Protein AF-A0A1A9LH87-F1 (afdb_monomer)

Structure (mmCIF, N/CA/C/O backbone):
data_AF-A0A1A9LH87-F1
#
_entry.id   AF-A0A1A9LH87-F1
#
loop_
_atom_site.group_PDB
_atom_site.id
_atom_site.type_symbol
_atom_site.label_atom_id
_atom_site.label_alt_id
_atom_site.label_comp_id
_atom_site.label_asym_id
_atom_site.label_entity_id
_atom_site.label_seq_id
_atom_site.pdbx_PDB_ins_code
_atom_site.Cartn_x
_atom_site.Cartn_y
_atom_site.Cartn_z
_atom_site.occupancy
_atom_site.B_iso_or_equiv
_atom_site.auth_seq_id
_atom_site.auth_comp_id
_atom_site.auth_asym_id
_atom_site.auth_atom_id
_atom_site.pdbx_PDB_model_num
ATOM 1 N N . MET A 1 1 ? 9.051 16.904 -18.188 1.00 38.88 1 MET A N 1
ATOM 2 C CA . MET A 1 1 ? 9.065 15.481 -18.585 1.00 38.88 1 MET A CA 1
ATOM 3 C C . MET A 1 1 ? 9.468 14.697 -17.354 1.00 38.88 1 MET A C 1
ATOM 5 O O . MET A 1 1 ? 10.480 15.052 -16.764 1.00 38.88 1 MET A O 1
ATOM 9 N N . ALA A 1 2 ? 8.649 13.747 -16.904 1.00 45.62 2 ALA A N 1
ATOM 10 C CA . ALA A 1 2 ? 9.027 12.874 -15.797 1.00 45.62 2 ALA A CA 1
ATOM 11 C C . ALA A 1 2 ? 10.111 11.912 -16.303 1.00 45.62 2 ALA A C 1
ATOM 13 O O . ALA A 1 2 ? 9.917 11.248 -17.319 1.00 45.62 2 ALA A O 1
ATOM 14 N N . SER A 1 3 ? 11.275 11.899 -15.660 1.00 56.41 3 SER A N 1
ATOM 15 C CA . SER A 1 3 ? 12.323 10.927 -15.961 1.00 56.41 3 SER A CA 1
ATOM 16 C C . SER A 1 3 ? 11.906 9.565 -15.411 1.00 56.41 3 SER A C 1
ATOM 18 O O . SER A 1 3 ? 11.589 9.445 -14.228 1.00 56.41 3 SER A O 1
ATOM 20 N N . SER A 1 4 ? 11.890 8.550 -16.274 1.00 66.12 4 SER A N 1
ATOM 21 C CA . SER A 1 4 ? 11.756 7.159 -15.849 1.00 66.12 4 SER A CA 1
ATOM 22 C C . SER A 1 4 ? 13.037 6.714 -15.128 1.00 66.12 4 SER A C 1
ATOM 24 O O . SER A 1 4 ? 14.132 7.105 -15.521 1.00 66.12 4 SER A O 1
ATOM 26 N N . ALA A 1 5 ? 12.888 5.890 -14.096 1.00 70.94 5 ALA A N 1
ATOM 27 C CA . ALA A 1 5 ? 13.943 5.182 -13.379 1.00 70.94 5 ALA A CA 1
ATOM 28 C C . ALA A 1 5 ? 14.458 3.997 -14.215 1.00 70.94 5 ALA A C 1
ATOM 30 O O . ALA A 1 5 ? 15.574 3.532 -14.030 1.00 70.94 5 ALA A O 1
ATOM 31 N N . PHE A 1 6 ? 13.667 3.543 -15.196 1.00 66.50 6 PHE A N 1
ATOM 32 C CA . PHE A 1 6 ? 14.054 2.510 -16.156 1.00 66.50 6 PHE A CA 1
ATOM 33 C C . PHE A 1 6 ? 14.367 3.104 -17.508 1.00 66.50 6 PHE A C 1
ATOM 35 O O . PHE A 1 6 ? 13.726 4.061 -17.940 1.00 66.50 6 PHE A O 1
ATOM 42 N N . SER A 1 7 ? 15.273 2.436 -18.214 1.00 66.38 7 SER A N 1
ATOM 43 C CA . SER A 1 7 ? 15.448 2.555 -19.655 1.00 66.38 7 SER A CA 1
ATOM 44 C C . SER A 1 7 ? 15.385 1.145 -20.253 1.00 66.38 7 SER A C 1
ATOM 46 O O . SER A 1 7 ? 16.391 0.433 -20.217 1.00 66.38 7 SER A O 1
ATOM 48 N N . PRO A 1 8 ? 14.208 0.677 -20.721 1.00 65.12 8 PRO A N 1
ATOM 49 C CA . PRO A 1 8 ? 14.077 -0.637 -21.315 1.00 65.12 8 PRO A CA 1
ATOM 50 C C . PRO A 1 8 ? 15.000 -0.731 -22.522 1.00 65.12 8 PRO A C 1
ATOM 52 O O . PRO A 1 8 ? 14.996 0.131 -23.403 1.00 65.12 8 PRO A O 1
ATOM 55 N N . GLN A 1 9 ? 15.794 -1.793 -22.551 1.00 61.12 9 GLN A N 1
ATOM 56 C CA . GLN A 1 9 ? 16.653 -2.098 -23.678 1.00 61.12 9 GLN A CA 1
ATOM 57 C C . GLN A 1 9 ? 16.028 -3.240 -24.463 1.00 61.12 9 GLN A C 1
ATOM 59 O O . GLN A 1 9 ? 15.786 -4.319 -23.926 1.00 61.12 9 GLN A O 1
ATOM 64 N N . PHE A 1 10 ? 15.771 -3.005 -25.744 1.00 65.19 10 PHE A N 1
ATOM 65 C CA . PHE A 1 10 ? 15.409 -4.082 -26.653 1.00 65.19 10 PHE A CA 1
ATOM 66 C C . PHE A 1 10 ? 16.668 -4.808 -27.110 1.00 65.19 10 PHE A C 1
ATOM 68 O O . PHE A 1 10 ? 17.729 -4.197 -27.286 1.00 65.19 10 PHE A O 1
ATOM 75 N N . LYS A 1 11 ? 16.537 -6.116 -27.337 1.00 66.06 11 LYS A N 1
ATOM 76 C CA . LYS A 1 11 ? 17.565 -6.888 -28.026 1.00 66.06 11 LYS A CA 1
ATOM 77 C C . LYS A 1 11 ? 17.776 -6.241 -29.396 1.00 66.06 11 LYS A C 1
ATOM 79 O O . LYS A 1 11 ? 16.845 -6.168 -30.186 1.00 66.06 11 LYS A O 1
ATOM 84 N N . LYS A 1 12 ? 18.975 -5.714 -29.643 1.00 63.84 12 LYS A N 1
ATOM 85 C CA . LYS A 1 12 ? 19.310 -5.104 -30.931 1.00 63.84 12 LYS A CA 1
ATOM 86 C C . LYS A 1 12 ? 19.441 -6.223 -31.961 1.00 63.84 12 LYS A C 1
ATOM 88 O O . LYS A 1 12 ? 20.407 -6.979 -31.903 1.00 63.84 12 LYS A O 1
ATOM 93 N N . GLU A 1 13 ? 18.483 -6.345 -32.870 1.00 64.88 13 GLU A N 1
ATOM 94 C CA . GLU A 1 13 ? 18.693 -7.109 -34.099 1.00 64.88 13 GLU A CA 1
ATOM 95 C C . GLU A 1 13 ? 19.623 -6.314 -35.028 1.00 64.88 13 GLU A C 1
ATOM 97 O O . GLU A 1 13 ? 19.573 -5.078 -35.065 1.00 64.88 13 GLU A O 1
ATOM 102 N N . GLU A 1 14 ? 20.510 -7.006 -35.750 1.00 52.50 14 GLU A N 1
ATOM 103 C CA . GLU A 1 14 ? 21.366 -6.379 -36.759 1.00 52.50 14 GLU A CA 1
ATOM 104 C C . GLU A 1 14 ? 20.457 -5.695 -37.795 1.00 52.50 14 GLU A C 1
ATOM 106 O O . GLU A 1 14 ? 19.787 -6.368 -38.574 1.00 52.50 14 GLU A O 1
ATOM 111 N N . ASN A 1 15 ? 20.429 -4.355 -37.783 1.00 62.34 15 ASN A N 1
ATOM 112 C CA . ASN A 1 15 ? 19.650 -3.439 -38.640 1.00 62.34 15 ASN A CA 1
ATOM 113 C C . ASN A 1 15 ? 18.314 -2.886 -38.102 1.00 62.34 15 ASN A C 1
ATOM 115 O O . ASN A 1 15 ? 17.637 -2.160 -38.837 1.00 62.34 15 ASN A O 1
ATOM 119 N N . GLU A 1 16 ? 17.936 -3.108 -36.839 1.00 66.31 16 GLU A N 1
ATOM 120 C CA . GLU A 1 16 ? 16.731 -2.457 -36.301 1.00 66.31 16 GLU A CA 1
ATOM 121 C C . GLU A 1 16 ? 16.970 -0.991 -35.891 1.00 66.31 16 GLU A C 1
ATOM 123 O O . GLU A 1 16 ? 17.904 -0.654 -35.158 1.00 66.31 16 GLU A O 1
ATOM 128 N N . LYS A 1 17 ? 16.092 -0.085 -36.347 1.00 65.38 17 LYS A N 1
ATOM 129 C CA . LYS A 1 17 ? 16.100 1.319 -35.908 1.00 65.38 17 LYS A CA 1
ATOM 130 C C . LYS A 1 17 ? 15.753 1.393 -34.422 1.00 65.38 17 LYS A C 1
ATOM 132 O O . LYS A 1 17 ? 14.795 0.768 -33.976 1.00 65.38 17 LYS A O 1
ATOM 137 N N . SER A 1 18 ? 16.484 2.233 -33.686 1.00 64.38 18 SER A N 1
ATOM 138 C CA . SER A 1 18 ? 16.169 2.567 -32.293 1.00 64.38 18 SER A CA 1
ATOM 139 C C . SER A 1 18 ? 14.700 2.986 -32.167 1.00 64.38 18 SER A C 1
ATOM 141 O O . SER A 1 18 ? 14.284 3.995 -32.745 1.00 64.38 18 SER A O 1
ATOM 143 N N . ARG A 1 19 ? 13.907 2.197 -31.436 1.00 67.88 19 ARG A N 1
ATOM 144 C CA . ARG A 1 19 ? 12.516 2.526 -31.116 1.00 67.88 19 ARG A CA 1
ATOM 145 C C . ARG A 1 19 ? 12.504 3.379 -29.853 1.00 67.88 19 ARG A C 1
ATOM 147 O O . ARG A 1 19 ? 12.981 2.946 -28.806 1.00 67.88 19 ARG A O 1
ATOM 154 N N . LYS A 1 20 ? 11.953 4.591 -29.941 1.00 68.19 20 LYS A N 1
ATOM 155 C CA . LYS A 1 20 ? 11.707 5.420 -28.758 1.00 68.19 20 LYS A CA 1
ATOM 156 C C . LYS A 1 20 ? 10.517 4.833 -28.003 1.00 68.19 20 LYS A C 1
ATOM 158 O O . LYS A 1 20 ? 9.435 4.714 -28.569 1.00 68.19 20 LYS A O 1
ATOM 163 N N . ILE A 1 21 ? 10.731 4.472 -26.746 1.00 68.69 21 ILE A N 1
ATOM 164 C CA . ILE A 1 21 ? 9.665 4.002 -25.863 1.00 68.69 21 ILE A CA 1
ATOM 165 C C . ILE A 1 21 ? 8.968 5.218 -25.275 1.00 68.69 21 ILE A C 1
ATOM 167 O O . ILE A 1 21 ? 9.626 6.140 -24.785 1.00 68.69 21 ILE A O 1
ATOM 171 N N . ASP A 1 22 ? 7.641 5.209 -25.323 1.00 74.50 22 ASP A N 1
ATOM 172 C CA . ASP A 1 22 ? 6.849 6.099 -24.493 1.00 74.50 22 ASP A CA 1
ATOM 173 C C . ASP A 1 22 ? 6.664 5.453 -23.118 1.00 74.50 22 ASP A C 1
ATOM 175 O O . ASP A 1 22 ? 5.875 4.526 -22.934 1.00 74.50 22 ASP A O 1
ATOM 179 N N . PHE A 1 23 ? 7.451 5.924 -22.158 1.00 68.50 23 PHE A N 1
ATOM 180 C CA . PHE A 1 23 ? 7.429 5.435 -20.785 1.00 68.50 23 PHE A CA 1
ATOM 181 C C . PHE A 1 23 ? 6.085 5.674 -20.095 1.00 68.50 23 PHE A C 1
ATOM 183 O O . PHE A 1 23 ? 5.766 4.970 -19.141 1.00 68.50 23 PHE A O 1
ATOM 190 N N . GLU A 1 24 ? 5.284 6.633 -20.571 1.00 68.69 24 GLU A N 1
ATOM 191 C CA . GLU A 1 24 ? 3.968 6.913 -19.995 1.00 68.69 24 GLU A CA 1
ATOM 192 C C . GLU A 1 24 ? 2.948 5.807 -20.294 1.00 68.69 24 GLU A C 1
ATOM 194 O O . GLU A 1 24 ? 1.976 5.672 -19.544 1.00 68.69 24 GLU A O 1
ATOM 199 N N . LEU A 1 25 ? 3.196 5.005 -21.339 1.00 78.31 25 LEU A N 1
ATOM 200 C CA . LEU A 1 25 ? 2.363 3.871 -21.752 1.00 78.31 25 LEU A CA 1
ATOM 201 C C . LEU A 1 25 ? 2.740 2.550 -21.066 1.00 78.31 25 LEU A C 1
ATOM 203 O O . LEU A 1 25 ? 2.037 1.555 -21.237 1.00 78.31 25 LEU A O 1
ATOM 207 N N . ILE A 1 26 ? 3.837 2.508 -20.305 1.00 79.81 26 ILE A N 1
ATOM 208 C CA . ILE A 1 26 ? 4.207 1.315 -19.539 1.00 79.81 26 ILE A CA 1
ATOM 209 C C . ILE A 1 26 ? 3.270 1.208 -18.332 1.00 79.81 26 ILE A C 1
ATOM 211 O O . ILE A 1 26 ? 3.350 2.013 -17.406 1.00 79.81 26 ILE A O 1
ATOM 215 N N . ASP A 1 27 ? 2.400 0.197 -18.339 1.00 84.81 27 ASP A N 1
ATOM 216 C CA . ASP A 1 27 ? 1.479 -0.087 -17.229 1.00 84.81 27 ASP A CA 1
ATOM 217 C C . ASP A 1 27 ? 2.226 -0.586 -15.980 1.00 84.81 27 ASP A C 1
ATOM 219 O O . ASP A 1 27 ? 2.093 -0.046 -14.879 1.00 84.81 27 ASP A O 1
ATOM 223 N N . LYS A 1 28 ? 3.073 -1.604 -16.160 1.00 88.69 28 LYS A N 1
ATOM 224 C CA . LYS A 1 28 ? 3.906 -2.170 -15.100 1.00 88.69 28 LYS A CA 1
ATOM 225 C C . LYS A 1 28 ? 5.185 -2.791 -15.637 1.00 88.69 28 LYS A C 1
ATOM 227 O O . LYS A 1 28 ? 5.257 -3.219 -16.786 1.00 88.69 28 LYS A O 1
ATOM 232 N N . ILE A 1 29 ? 6.175 -2.878 -14.763 1.00 85.94 29 ILE A N 1
ATOM 233 C CA . ILE A 1 29 ? 7.427 -3.598 -14.959 1.00 85.94 29 ILE A CA 1
ATOM 234 C C . ILE A 1 29 ? 7.394 -4.789 -14.005 1.00 85.94 29 ILE A C 1
ATOM 236 O O . ILE A 1 29 ? 7.162 -4.619 -12.809 1.00 85.94 29 ILE A O 1
ATOM 240 N N . VAL A 1 30 ? 7.591 -5.991 -14.542 1.00 85.62 30 VAL A N 1
ATOM 241 C CA . VAL A 1 30 ? 7.594 -7.234 -13.765 1.00 85.62 30 VAL A CA 1
ATOM 242 C C . VAL A 1 30 ? 8.995 -7.829 -13.803 1.00 85.62 30 VAL A C 1
ATOM 244 O O . VAL A 1 30 ? 9.531 -8.058 -14.887 1.00 85.62 30 VAL A O 1
ATOM 247 N N . SER A 1 31 ? 9.591 -8.074 -12.637 1.00 79.56 31 SER A N 1
ATOM 248 C CA . SER A 1 31 ? 10.854 -8.815 -12.521 1.00 79.56 31 SER A CA 1
ATOM 249 C C . SER A 1 31 ? 10.594 -10.227 -12.011 1.00 79.56 31 SER A C 1
ATOM 251 O O . SER A 1 31 ? 9.737 -10.397 -11.147 1.00 79.56 31 SER A O 1
ATOM 253 N N . ASN A 1 32 ? 11.364 -11.210 -12.488 1.00 73.56 32 ASN A N 1
ATOM 254 C CA . ASN A 1 32 ? 11.212 -12.635 -12.155 1.00 73.56 32 ASN A CA 1
ATOM 255 C C . ASN A 1 32 ? 9.763 -13.146 -12.330 1.00 73.56 32 ASN A C 1
ATOM 257 O O . ASN A 1 32 ? 9.190 -13.689 -11.380 1.00 73.56 32 ASN A O 1
ATOM 261 N N . PRO A 1 33 ? 9.148 -12.937 -13.510 1.00 79.69 33 PRO A N 1
ATOM 262 C CA . PRO A 1 33 ? 7.757 -13.314 -13.741 1.00 79.69 33 PRO A CA 1
ATOM 263 C C . PRO A 1 33 ? 7.542 -14.812 -13.511 1.00 79.69 33 PRO A C 1
ATOM 265 O O . PRO A 1 33 ? 8.435 -15.613 -13.790 1.00 79.69 33 PRO A O 1
ATOM 268 N N . GLU A 1 34 ? 6.355 -15.174 -13.017 1.00 77.88 34 GLU A N 1
ATOM 269 C CA . GLU A 1 34 ? 5.937 -16.569 -12.781 1.00 77.88 34 GLU A CA 1
ATOM 270 C C . GLU A 1 34 ? 6.765 -17.311 -11.715 1.00 77.88 34 GLU A C 1
ATOM 272 O O . GLU A 1 34 ? 6.694 -18.535 -11.588 1.00 77.88 34 GLU A O 1
ATOM 277 N N . THR A 1 35 ? 7.528 -16.576 -10.902 1.00 71.50 35 THR A N 1
ATOM 278 C CA . THR A 1 35 ? 8.280 -17.130 -9.771 1.00 71.50 35 THR A CA 1
ATOM 279 C C . THR A 1 35 ? 7.689 -16.684 -8.436 1.00 71.50 35 THR A C 1
ATOM 281 O O . THR A 1 35 ? 6.923 -15.723 -8.345 1.00 71.50 35 THR A O 1
ATOM 284 N N . GLU A 1 36 ? 8.089 -17.343 -7.347 1.00 62.16 36 GLU A N 1
ATOM 285 C CA . GLU A 1 36 ? 7.765 -16.886 -5.988 1.00 62.16 36 GLU A CA 1
ATOM 286 C C . GLU A 1 36 ? 8.295 -15.471 -5.673 1.00 62.16 36 GLU A C 1
ATOM 288 O O . GLU A 1 36 ? 7.746 -14.792 -4.793 1.00 62.16 36 GLU A O 1
ATOM 293 N N . ASN A 1 37 ? 9.280 -15.025 -6.463 1.00 61.81 37 ASN A N 1
ATOM 294 C CA . ASN A 1 37 ? 10.026 -13.774 -6.347 1.00 61.81 37 ASN A CA 1
ATOM 295 C C . ASN A 1 37 ? 9.616 -12.739 -7.396 1.00 61.81 37 ASN A C 1
ATOM 297 O O . ASN A 1 37 ? 10.372 -11.807 -7.684 1.00 61.81 37 ASN A O 1
ATOM 301 N N . GLU A 1 38 ? 8.430 -12.911 -7.980 1.00 74.56 38 GLU A N 1
ATOM 302 C CA . GLU A 1 38 ? 7.832 -11.917 -8.856 1.00 74.56 38 GLU A CA 1
ATOM 303 C C . GLU A 1 38 ? 7.663 -10.586 -8.110 1.00 74.56 38 GLU A C 1
ATOM 305 O O . GLU A 1 38 ? 7.058 -10.532 -7.033 1.00 74.56 38 GLU A O 1
ATOM 310 N N . ARG A 1 39 ? 8.187 -9.504 -8.695 1.00 78.44 39 ARG A N 1
ATOM 311 C CA . ARG A 1 39 ? 8.012 -8.134 -8.190 1.00 78.44 39 ARG A CA 1
ATOM 312 C C . ARG A 1 39 ? 7.350 -7.289 -9.257 1.00 78.44 39 ARG A C 1
ATOM 314 O O . ARG A 1 39 ? 7.657 -7.421 -10.443 1.00 78.44 39 ARG A O 1
ATOM 321 N N . ILE A 1 40 ? 6.447 -6.419 -8.822 1.00 85.69 40 ILE A N 1
ATOM 322 C CA . ILE A 1 40 ? 5.653 -5.568 -9.702 1.00 85.69 40 ILE A CA 1
ATOM 323 C C . ILE A 1 40 ? 5.947 -4.114 -9.365 1.00 85.69 40 ILE A C 1
ATOM 325 O O . ILE A 1 40 ? 5.771 -3.667 -8.235 1.00 85.69 40 ILE A O 1
ATOM 329 N N . PHE A 1 41 ? 6.344 -3.374 -10.386 1.00 86.69 41 PHE A N 1
ATOM 330 C CA . PHE A 1 41 ? 6.758 -1.987 -10.303 1.00 86.69 41 PHE A CA 1
ATOM 331 C C . PHE A 1 41 ? 5.930 -1.127 -11.246 1.00 86.69 41 PHE A C 1
ATOM 333 O O . PHE A 1 41 ? 5.659 -1.534 -12.377 1.00 86.69 41 PHE A O 1
ATOM 340 N N . GLN A 1 42 ? 5.516 0.058 -10.806 1.00 88.00 42 GLN A N 1
ATOM 341 C CA . GLN A 1 42 ? 4.573 0.890 -11.557 1.00 88.00 42 GLN A CA 1
ATOM 342 C C . GLN A 1 42 ? 4.837 2.383 -11.369 1.00 88.00 42 GLN A C 1
ATOM 344 O O . GLN A 1 42 ? 5.343 2.826 -10.338 1.00 88.00 42 GLN A O 1
ATOM 349 N N . TYR A 1 43 ? 4.423 3.169 -12.364 1.00 88.44 43 TYR A N 1
ATOM 350 C CA . TYR A 1 43 ? 4.266 4.615 -12.242 1.00 88.44 43 TYR A CA 1
ATOM 351 C C . TYR 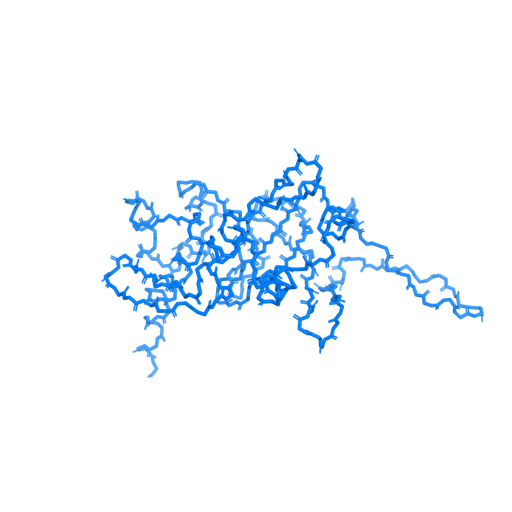A 1 43 ? 2.805 4.948 -11.963 1.00 88.44 43 TYR A C 1
ATOM 353 O O . TYR A 1 43 ? 1.966 4.867 -12.860 1.00 88.44 43 TYR A O 1
ATOM 361 N N . LEU A 1 44 ? 2.499 5.371 -10.739 1.00 90.25 44 LEU A N 1
ATOM 362 C CA . LEU A 1 44 ? 1.127 5.653 -10.312 1.00 90.25 44 LEU A CA 1
ATOM 363 C C . LEU A 1 44 ? 0.950 7.111 -9.888 1.00 90.25 44 LEU A C 1
ATOM 365 O O . LEU A 1 44 ? 1.884 7.757 -9.412 1.00 90.25 44 LEU A O 1
ATOM 369 N N . ASN A 1 45 ? -0.260 7.646 -10.066 1.00 90.25 45 ASN A N 1
ATOM 370 C CA . ASN A 1 45 ? -0.557 9.031 -9.709 1.00 90.25 45 ASN A CA 1
ATOM 371 C C . ASN A 1 45 ? -0.566 9.191 -8.189 1.00 90.25 45 ASN A C 1
ATOM 373 O O . ASN A 1 45 ? -1.283 8.485 -7.487 1.00 90.25 45 ASN A O 1
ATOM 377 N N . HIS A 1 46 ? 0.186 10.155 -7.676 1.00 88.56 46 HIS A N 1
ATOM 378 C CA . HIS A 1 46 ? 0.134 10.514 -6.265 1.00 88.56 46 HIS A CA 1
ATOM 379 C C . HIS A 1 46 ? -1.021 11.495 -6.019 1.00 88.56 46 HIS A C 1
ATOM 381 O O . HIS A 1 46 ? -1.174 12.463 -6.759 1.00 88.56 46 HIS A O 1
ATOM 387 N N . ASN A 1 47 ? -1.798 11.317 -4.951 1.00 83.94 47 ASN A N 1
ATOM 388 C CA . ASN A 1 47 ? -2.966 12.161 -4.655 1.00 83.94 47 ASN A CA 1
ATOM 389 C C . ASN A 1 47 ? -2.663 13.679 -4.577 1.00 83.94 47 ASN A C 1
ATOM 391 O O . ASN A 1 47 ? -3.503 14.497 -4.941 1.00 83.94 47 ASN A O 1
ATOM 395 N N . HIS A 1 48 ? -1.470 14.060 -4.113 1.00 78.88 48 HIS A N 1
ATOM 396 C CA . HIS A 1 48 ? -1.032 15.462 -4.004 1.00 78.88 48 HIS A CA 1
ATOM 397 C C . HIS A 1 48 ? -0.059 15.943 -5.080 1.00 78.88 48 HIS A C 1
ATOM 399 O O . HIS A 1 48 ? 0.214 17.142 -5.137 1.00 78.88 48 HIS A O 1
ATOM 405 N N . ASN A 1 49 ? 0.518 15.047 -5.882 1.00 76.56 49 ASN A N 1
ATOM 406 C CA . ASN A 1 49 ? 1.531 15.440 -6.856 1.00 76.56 49 ASN A CA 1
ATOM 407 C C . ASN A 1 49 ? 0.938 15.343 -8.259 1.00 76.56 49 ASN A C 1
ATOM 409 O O . ASN A 1 49 ? 0.258 14.379 -8.586 1.00 76.56 49 ASN A O 1
ATOM 413 N N . LYS A 1 50 ? 1.229 16.332 -9.107 1.00 79.06 50 LYS A N 1
ATOM 414 C CA . LYS A 1 50 ? 0.854 16.286 -10.527 1.00 79.06 50 LYS A CA 1
ATOM 415 C C . LYS A 1 50 ? 1.631 15.213 -11.292 1.00 79.06 50 LYS A C 1
ATOM 417 O O . LYS A 1 50 ? 1.244 14.855 -12.397 1.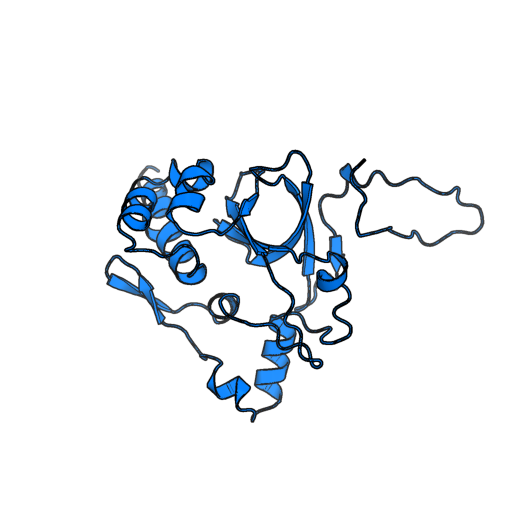00 79.06 50 LYS A O 1
ATOM 422 N N . PHE A 1 51 ? 2.736 14.740 -10.722 1.00 81.12 51 PHE A N 1
ATOM 423 C CA . PHE A 1 51 ? 3.585 13.722 -11.318 1.00 81.12 51 PHE A CA 1
ATOM 424 C C . PHE A 1 51 ? 3.263 12.334 -10.769 1.00 81.12 51 PHE A C 1
ATOM 426 O O . PHE A 1 51 ? 2.997 12.165 -9.574 1.00 81.12 51 PHE A O 1
ATOM 433 N N . LYS A 1 52 ? 3.345 11.339 -11.657 1.00 86.25 52 LYS A N 1
ATOM 434 C CA . LYS A 1 52 ? 3.393 9.935 -11.264 1.00 86.25 52 LYS A CA 1
ATOM 435 C C . LYS A 1 52 ? 4.639 9.690 -10.415 1.00 86.25 52 LYS A C 1
ATOM 437 O O . LYS A 1 52 ? 5.697 10.263 -10.681 1.00 86.25 52 LYS A O 1
ATOM 442 N N . ILE A 1 53 ? 4.507 8.833 -9.415 1.00 87.00 53 ILE A N 1
ATOM 443 C CA . ILE A 1 53 ? 5.623 8.349 -8.608 1.00 87.00 53 ILE A CA 1
ATOM 444 C C . ILE A 1 53 ? 5.919 6.903 -8.965 1.00 87.00 53 ILE A C 1
ATOM 446 O O . ILE A 1 53 ? 5.019 6.138 -9.308 1.00 87.00 53 ILE A O 1
ATOM 450 N N . PHE A 1 54 ? 7.196 6.560 -8.890 1.00 86.56 54 PHE A N 1
ATOM 451 C CA . PHE A 1 54 ? 7.670 5.215 -9.129 1.00 86.56 54 PHE A CA 1
ATOM 452 C C . PHE A 1 54 ? 7.554 4.383 -7.841 1.00 86.56 54 PHE A C 1
ATOM 454 O O . PHE A 1 54 ? 8.082 4.796 -6.808 1.00 86.56 54 PHE A O 1
ATOM 461 N N . VAL A 1 55 ? 6.849 3.254 -7.883 1.00 87.12 55 VAL A N 1
ATOM 462 C CA . VAL A 1 55 ? 6.519 2.437 -6.704 1.00 87.12 55 VAL A CA 1
ATOM 463 C C . VAL A 1 55 ? 6.649 0.941 -6.975 1.00 87.12 55 VAL A C 1
ATOM 465 O O . VAL A 1 55 ? 6.498 0.490 -8.109 1.00 87.12 55 VAL A O 1
ATOM 468 N N . GLU A 1 56 ? 6.845 0.170 -5.909 1.00 86.38 56 GLU A N 1
ATOM 469 C CA . GLU A 1 56 ? 6.721 -1.289 -5.895 1.00 86.38 56 GLU A CA 1
ATOM 470 C C . GLU A 1 56 ? 5.420 -1.707 -5.202 1.00 86.38 56 GLU A C 1
ATOM 472 O O . GLU A 1 56 ? 5.093 -1.197 -4.128 1.00 86.38 56 GLU A O 1
ATOM 477 N N . LEU A 1 57 ? 4.692 -2.645 -5.805 1.00 87.38 57 LEU A N 1
ATOM 478 C CA . LEU A 1 57 ? 3.541 -3.311 -5.203 1.00 87.38 57 LEU A CA 1
ATOM 479 C C . LEU A 1 57 ? 4.031 -4.431 -4.283 1.00 87.38 57 LEU A C 1
ATOM 481 O O . LEU A 1 57 ? 4.577 -5.429 -4.750 1.00 87.38 57 LEU A O 1
ATOM 485 N N .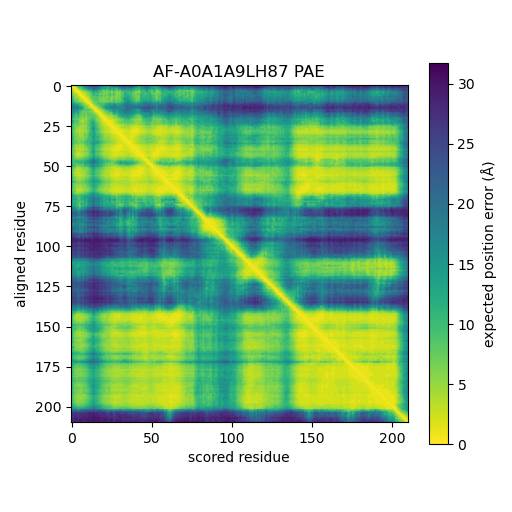 ILE A 1 58 ? 3.786 -4.288 -2.983 1.00 80.31 58 ILE A N 1
ATOM 486 C CA . ILE A 1 58 ? 4.195 -5.285 -1.983 1.00 80.31 58 ILE A CA 1
ATOM 487 C C . ILE A 1 58 ? 3.029 -6.135 -1.482 1.00 80.31 58 ILE A C 1
ATOM 489 O O . ILE A 1 58 ? 3.229 -7.257 -1.016 1.00 80.31 58 ILE A O 1
ATOM 493 N N . TYR A 1 59 ? 1.801 -5.632 -1.606 1.00 80.62 59 TYR A N 1
ATOM 494 C CA . TYR A 1 59 ? 0.606 -6.342 -1.180 1.00 80.62 59 TYR A CA 1
ATOM 495 C C . TYR A 1 59 ? -0.599 -5.930 -2.030 1.00 80.62 59 TYR A C 1
ATOM 497 O O . TYR A 1 59 ? -0.807 -4.738 -2.235 1.00 80.62 59 TYR A O 1
ATOM 505 N N . 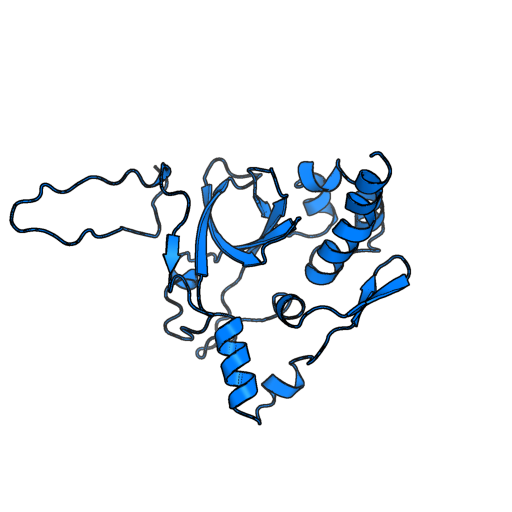ASN A 1 60 ? -1.386 -6.894 -2.517 1.00 85.62 60 ASN A N 1
ATOM 506 C CA . ASN A 1 60 ? -2.500 -6.639 -3.434 1.00 85.62 60 ASN A CA 1
ATOM 507 C C . ASN A 1 60 ? -3.818 -7.196 -2.897 1.00 85.62 60 ASN A C 1
ATOM 509 O O . ASN A 1 60 ? -3.918 -8.402 -2.674 1.00 85.62 60 ASN A O 1
ATOM 513 N N . ASP A 1 61 ? -4.803 -6.317 -2.719 1.00 86.56 61 ASP A N 1
ATOM 514 C CA . ASP A 1 61 ? -6.135 -6.619 -2.184 1.00 86.56 61 ASP A CA 1
ATOM 515 C C . ASP A 1 61 ? -7.044 -5.397 -2.411 1.00 86.56 61 ASP A C 1
ATOM 517 O O . ASP A 1 61 ? -6.744 -4.534 -3.231 1.00 86.56 61 ASP A O 1
ATOM 521 N N . VAL A 1 62 ? -8.118 -5.264 -1.639 1.00 89.06 62 VAL A N 1
ATOM 522 C CA . VAL A 1 62 ? -9.075 -4.148 -1.712 1.00 89.06 62 VAL A CA 1
ATOM 523 C C . VAL A 1 62 ? -8.434 -2.790 -1.402 1.00 89.06 62 VAL A C 1
ATOM 525 O O . VAL A 1 62 ? -8.878 -1.741 -1.877 1.00 89.06 62 VAL A O 1
ATOM 528 N N . LEU A 1 63 ? -7.365 -2.827 -0.605 1.00 91.25 63 LEU A N 1
ATOM 529 C CA . LEU A 1 63 ? -6.428 -1.742 -0.361 1.00 91.25 63 LEU A CA 1
ATOM 530 C C . LEU A 1 63 ? -5.014 -2.286 -0.584 1.00 91.25 63 LEU A C 1
ATOM 532 O O . LEU A 1 63 ? -4.419 -2.893 0.311 1.00 91.25 63 LEU A O 1
ATOM 536 N N . SER A 1 64 ? -4.481 -2.074 -1.781 1.00 90.94 64 SER A N 1
ATOM 537 C CA . SER A 1 64 ? -3.134 -2.510 -2.142 1.00 90.94 64 SER A CA 1
ATOM 538 C C . SER A 1 64 ? -2.083 -1.606 -1.506 1.00 90.94 64 SER A C 1
ATOM 540 O O . SER A 1 64 ? -2.242 -0.383 -1.461 1.00 90.94 64 SER A O 1
ATOM 542 N N . ILE A 1 65 ? -0.996 -2.208 -1.022 1.00 87.75 65 ILE A N 1
ATOM 543 C CA . ILE A 1 65 ? 0.122 -1.500 -0.400 1.00 87.75 65 ILE A CA 1
ATOM 544 C C . ILE A 1 65 ? 1.247 -1.360 -1.417 1.00 87.75 65 ILE A C 1
ATOM 546 O O . ILE A 1 65 ? 1.745 -2.344 -1.972 1.00 87.75 65 ILE A O 1
ATOM 550 N N . TYR A 1 66 ? 1.680 -0.119 -1.584 1.00 88.94 66 TYR A N 1
ATOM 551 C CA . TYR A 1 66 ? 2.821 0.252 -2.398 1.00 88.94 66 TYR A CA 1
ATOM 552 C C . TYR A 1 66 ? 3.906 0.888 -1.536 1.00 88.94 66 TYR A C 1
ATOM 554 O O . TYR A 1 66 ? 3.610 1.585 -0.561 1.00 88.94 66 TYR A O 1
ATOM 562 N N . ILE A 1 67 ? 5.162 0.697 -1.927 1.00 84.19 67 ILE A N 1
ATOM 563 C CA . ILE A 1 67 ? 6.308 1.383 -1.326 1.00 84.19 67 ILE A CA 1
ATOM 564 C C . ILE A 1 67 ? 7.055 2.207 -2.364 1.00 84.19 67 ILE A C 1
ATOM 566 O O . ILE A 1 67 ? 7.106 1.870 -3.546 1.00 84.19 67 ILE A O 1
ATOM 570 N N . ASN A 1 68 ? 7.649 3.298 -1.901 1.00 83.62 68 ASN A N 1
ATOM 571 C CA . ASN A 1 68 ? 8.623 4.072 -2.654 1.00 83.62 68 ASN A CA 1
ATOM 572 C C . ASN A 1 68 ? 9.776 4.489 -1.728 1.00 83.62 68 ASN A C 1
ATOM 574 O O . ASN A 1 68 ? 9.552 4.776 -0.550 1.00 83.62 68 ASN A O 1
ATOM 578 N N . SER A 1 69 ? 10.996 4.530 -2.263 1.00 74.12 69 SER A N 1
ATOM 579 C CA . SER A 1 69 ? 12.168 5.107 -1.601 1.00 74.12 69 SER A CA 1
ATOM 580 C C . SER A 1 69 ? 12.447 6.510 -2.146 1.00 74.12 69 SER A C 1
ATOM 582 O O . SER A 1 69 ? 12.081 6.848 -3.274 1.00 74.12 69 SER A O 1
ATOM 584 N N . THR A 1 70 ? 13.090 7.343 -1.325 1.00 66.88 70 THR A N 1
ATOM 585 C CA . THR A 1 70 ? 13.568 8.670 -1.738 1.00 66.88 70 THR A CA 1
ATOM 586 C C . THR A 1 70 ? 14.593 8.606 -2.862 1.00 66.88 70 THR A C 1
ATOM 588 O O . THR A 1 70 ? 14.676 9.558 -3.634 1.00 66.88 70 THR A O 1
ATOM 591 N N . ASP A 1 71 ? 15.327 7.500 -2.958 1.00 66.00 71 ASP A N 1
ATOM 592 C CA . ASP A 1 71 ? 16.117 7.151 -4.130 1.00 66.00 71 ASP A CA 1
ATOM 593 C C . ASP A 1 71 ? 15.403 6.008 -4.862 1.00 66.00 71 ASP A C 1
ATOM 595 O O . ASP A 1 71 ? 15.164 4.945 -4.290 1.00 66.00 71 ASP A O 1
ATOM 599 N N . SER A 1 72 ? 14.982 6.233 -6.107 1.00 63.12 72 SER A N 1
ATOM 600 C CA . SER A 1 72 ? 14.285 5.199 -6.880 1.00 63.12 72 SER A CA 1
ATOM 601 C C . SER A 1 72 ? 15.177 4.001 -7.174 1.00 63.12 72 SER A C 1
ATOM 603 O O . SER A 1 72 ? 14.654 2.897 -7.334 1.00 63.12 72 SER A O 1
ATOM 605 N N . ASP A 1 73 ? 16.492 4.214 -7.220 1.00 59.31 73 ASP A N 1
ATOM 606 C CA . ASP A 1 73 ? 17.452 3.152 -7.474 1.00 59.31 73 ASP A CA 1
ATOM 607 C C . ASP A 1 73 ? 17.535 2.211 -6.269 1.00 59.31 73 ASP A C 1
ATOM 609 O O . ASP A 1 73 ? 17.657 1.010 -6.477 1.00 59.31 73 ASP A O 1
ATOM 613 N N . ASP A 1 74 ? 17.295 2.680 -5.038 1.00 60.78 74 ASP A N 1
ATOM 614 C CA . ASP A 1 74 ? 17.223 1.816 -3.844 1.00 60.78 74 ASP A CA 1
ATOM 615 C C . ASP A 1 74 ? 16.108 0.760 -3.926 1.00 60.78 74 ASP A C 1
ATOM 617 O O . ASP A 1 74 ? 16.196 -0.283 -3.279 1.00 60.78 74 ASP A O 1
ATOM 621 N N . LEU A 1 75 ? 15.040 1.007 -4.698 1.00 60.03 75 LEU A N 1
ATOM 622 C CA . LEU A 1 75 ? 13.965 0.019 -4.876 1.00 60.03 75 LEU A CA 1
ATOM 623 C C . LEU A 1 75 ? 14.410 -1.169 -5.747 1.00 60.03 75 LEU A C 1
ATOM 625 O O . LEU A 1 75 ? 13.832 -2.254 -5.640 1.00 60.03 75 LEU A O 1
ATOM 629 N N . PHE A 1 76 ? 15.428 -0.986 -6.597 1.00 56.09 76 PHE A N 1
ATOM 630 C CA . PHE A 1 76 ? 15.902 -1.995 -7.557 1.00 56.09 76 PHE A CA 1
ATOM 631 C C . PHE A 1 76 ? 17.310 -2.500 -7.296 1.00 56.09 76 PHE A C 1
ATOM 633 O O . PHE A 1 76 ? 17.550 -3.702 -7.367 1.00 56.09 76 PHE A O 1
ATOM 640 N N . TYR A 1 77 ? 18.225 -1.575 -7.037 1.00 49.59 77 TYR A N 1
ATOM 641 C CA . TYR A 1 77 ? 19.645 -1.772 -6.794 1.00 49.59 77 TYR A CA 1
ATOM 642 C C . TYR A 1 77 ? 19.940 -1.733 -5.297 1.00 49.59 77 TYR A C 1
ATOM 644 O O . TYR A 1 77 ? 20.936 -1.160 -4.855 1.00 49.59 77 TYR A O 1
ATOM 652 N N . SER A 1 78 ? 19.122 -2.422 -4.500 1.00 46.19 78 SER A N 1
ATOM 653 C CA . SER A 1 78 ? 19.597 -2.941 -3.224 1.00 46.19 78 SER A CA 1
ATOM 654 C C . SER A 1 78 ? 20.636 -4.035 -3.508 1.00 46.19 78 SER A C 1
ATOM 656 O O . SER A 1 78 ? 20.427 -5.216 -3.246 1.00 46.19 78 SER A O 1
ATOM 658 N N . ASP A 1 79 ? 21.817 -3.651 -4.000 1.00 38.16 79 ASP A N 1
ATOM 659 C CA . ASP A 1 79 ? 22.998 -4.521 -4.117 1.00 38.16 79 ASP A CA 1
ATOM 660 C C . ASP A 1 79 ? 23.472 -5.069 -2.749 1.00 38.16 79 ASP A C 1
ATOM 662 O O . ASP A 1 79 ? 24.479 -5.765 -2.653 1.00 38.16 79 ASP A O 1
ATOM 666 N N . PHE A 1 80 ? 22.714 -4.808 -1.686 1.00 42.31 80 PHE A N 1
ATOM 667 C CA . PHE A 1 80 ? 22.928 -5.273 -0.326 1.00 42.31 80 PHE A CA 1
ATOM 668 C C . PHE A 1 80 ? 21.824 -6.185 0.224 1.00 42.31 80 PHE A C 1
ATOM 670 O O . PHE A 1 80 ? 22.003 -6.724 1.310 1.00 42.31 80 PHE A O 1
ATOM 677 N N . ASP A 1 81 ? 20.736 -6.398 -0.515 1.00 44.12 81 ASP A N 1
ATOM 678 C CA . ASP A 1 81 ? 19.903 -7.592 -0.381 1.00 44.12 81 ASP A CA 1
ATOM 679 C C . ASP A 1 81 ? 19.034 -7.681 -1.639 1.00 44.12 81 ASP A C 1
ATOM 681 O O . ASP A 1 81 ? 18.073 -6.931 -1.812 1.00 44.12 81 ASP A O 1
ATOM 685 N N . ARG A 1 82 ? 19.391 -8.580 -2.564 1.00 48.25 82 ARG A N 1
ATOM 686 C CA . ARG A 1 82 ? 18.567 -8.886 -3.755 1.00 48.25 82 ARG A CA 1
ATOM 687 C C . ARG A 1 82 ? 17.271 -9.604 -3.389 1.00 48.25 82 ARG A C 1
ATOM 689 O O . ARG A 1 82 ? 16.499 -9.959 -4.271 1.00 48.25 82 ARG A O 1
ATOM 696 N N . GLN A 1 83 ? 17.087 -9.838 -2.098 1.00 49.97 83 GLN A N 1
ATOM 697 C CA . GLN A 1 83 ? 15.984 -10.553 -1.532 1.00 49.97 83 GLN A CA 1
ATOM 698 C C . GLN A 1 83 ? 14.803 -9.618 -1.359 1.00 49.97 83 GLN A C 1
ATOM 700 O O . GLN A 1 83 ? 14.810 -8.694 -0.548 1.00 49.97 83 GLN A O 1
ATOM 705 N N . ASN A 1 84 ? 13.745 -9.892 -2.105 1.00 50.59 84 ASN A N 1
ATOM 706 C CA . ASN A 1 84 ? 12.437 -9.387 -1.753 1.00 50.59 84 ASN A CA 1
ATOM 707 C C . ASN A 1 84 ? 12.053 -9.901 -0.347 1.00 50.59 84 ASN A C 1
ATOM 709 O O . ASN A 1 84 ? 12.597 -10.885 0.155 1.00 50.59 84 ASN A O 1
ATOM 713 N N . ILE A 1 85 ? 11.071 -9.267 0.296 1.00 49.84 85 ILE A N 1
ATOM 714 C CA . ILE A 1 85 ? 10.645 -9.647 1.656 1.00 49.84 85 ILE A CA 1
ATOM 715 C C . ILE A 1 85 ? 10.290 -11.143 1.760 1.00 49.84 85 ILE A C 1
ATOM 717 O O . ILE A 1 85 ? 10.516 -11.755 2.801 1.00 49.84 85 ILE A O 1
ATOM 721 N N . ARG A 1 86 ? 9.800 -11.778 0.687 1.00 50.12 86 ARG A N 1
ATOM 722 C CA . ARG A 1 86 ? 9.550 -13.230 0.650 1.00 50.12 86 ARG A CA 1
ATOM 723 C C . ARG A 1 86 ? 10.838 -14.055 0.583 1.00 50.12 86 ARG A C 1
ATOM 725 O O . ARG A 1 86 ? 10.881 -15.096 1.229 1.00 50.12 86 ARG A O 1
ATOM 732 N N . GLU A 1 87 ? 11.870 -13.607 -0.130 1.00 52.53 87 GLU A N 1
ATOM 733 C CA . GLU A 1 87 ? 13.200 -14.244 -0.162 1.00 52.53 87 GLU A CA 1
ATOM 734 C C . GLU A 1 87 ? 13.878 -14.161 1.205 1.00 52.53 87 GLU A C 1
ATOM 736 O O . GLU A 1 87 ? 14.307 -15.192 1.721 1.00 52.53 87 GLU A O 1
ATOM 741 N N . MET A 1 88 ? 13.829 -12.995 1.860 1.00 53.62 88 MET A N 1
ATOM 742 C CA . MET A 1 88 ? 14.309 -12.842 3.241 1.00 53.62 88 MET A CA 1
ATOM 743 C C . MET A 1 88 ? 13.571 -13.792 4.195 1.00 53.62 88 MET A C 1
ATOM 745 O O . MET A 1 88 ? 14.162 -14.370 5.106 1.00 53.62 88 MET A O 1
ATOM 749 N N . MET A 1 89 ? 12.267 -14.008 3.982 1.00 48.19 89 MET A N 1
ATOM 750 C CA . MET A 1 89 ? 11.470 -14.958 4.766 1.00 48.19 89 MET A CA 1
ATOM 751 C C . MET A 1 89 ? 11.806 -16.421 4.465 1.00 48.19 89 MET A C 1
ATOM 753 O O . MET A 1 89 ? 11.807 -17.245 5.384 1.00 48.19 89 MET A O 1
ATOM 757 N N . ALA A 1 90 ? 12.041 -16.769 3.200 1.00 51.81 90 ALA A N 1
ATOM 758 C CA . ALA A 1 90 ? 12.456 -18.108 2.805 1.00 51.81 90 ALA A CA 1
ATOM 759 C C . ALA A 1 90 ? 13.831 -18.424 3.401 1.00 51.81 90 ALA A C 1
ATOM 761 O O . ALA A 1 90 ? 13.991 -19.460 4.046 1.00 51.81 90 ALA A O 1
ATOM 762 N N . GLN A 1 91 ? 14.775 -17.486 3.299 1.00 51.00 91 GLN A N 1
ATOM 763 C CA . GLN A 1 91 ? 16.104 -17.610 3.879 1.00 51.00 91 GLN A CA 1
ATOM 764 C C . GLN A 1 91 ? 16.046 -17.692 5.408 1.00 51.00 91 GLN A C 1
ATOM 766 O O . GLN A 1 91 ? 16.588 -18.634 5.975 1.00 51.00 91 GLN A O 1
ATOM 771 N N . ALA A 1 92 ? 15.312 -16.811 6.095 1.00 49.78 92 ALA A N 1
ATOM 772 C CA . ALA A 1 92 ? 15.190 -16.864 7.556 1.00 49.78 92 ALA A CA 1
ATOM 773 C C . ALA A 1 92 ? 14.554 -18.176 8.062 1.00 49.78 92 ALA A C 1
ATOM 775 O O . ALA A 1 92 ? 14.919 -18.671 9.130 1.00 49.78 92 ALA A O 1
ATOM 776 N N . LYS A 1 93 ? 13.622 -18.771 7.301 1.00 47.53 93 LYS A N 1
ATOM 777 C CA . LYS A 1 93 ? 13.067 -20.105 7.598 1.00 47.53 93 LYS A CA 1
ATOM 778 C C . LYS A 1 93 ? 14.077 -21.229 7.361 1.00 47.53 93 LYS A C 1
ATOM 780 O O . LYS A 1 93 ? 14.079 -22.190 8.128 1.00 47.53 93 LYS A O 1
ATOM 785 N N . PHE A 1 94 ? 14.909 -21.114 6.327 1.00 47.78 94 PHE A N 1
ATOM 786 C CA . PHE A 1 94 ? 15.949 -22.091 5.990 1.00 47.78 94 PHE A CA 1
ATOM 787 C C . PHE A 1 94 ? 17.163 -22.026 6.929 1.00 47.78 94 PHE A C 1
ATOM 789 O O 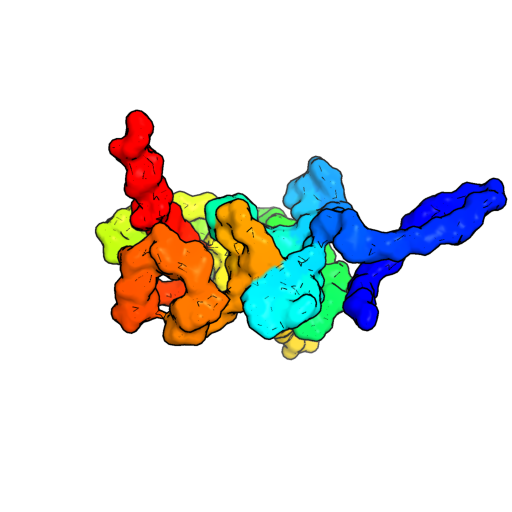. PHE A 1 94 ? 17.730 -23.063 7.264 1.00 47.78 94 PHE A O 1
ATOM 796 N N . GLU A 1 95 ? 17.547 -20.835 7.390 1.00 47.44 95 GLU A N 1
ATOM 797 C CA . GLU A 1 95 ? 18.765 -20.614 8.182 1.00 47.44 95 GLU A CA 1
ATOM 798 C C . GLU A 1 95 ? 18.630 -20.983 9.662 1.00 47.44 95 GLU A C 1
ATOM 800 O O . GLU A 1 95 ? 19.627 -21.033 10.378 1.00 47.44 95 GLU A O 1
ATOM 805 N N . GLY A 1 96 ? 17.422 -21.295 10.138 1.00 49.69 96 GLY A N 1
ATOM 806 C CA . GLY A 1 96 ? 17.193 -22.115 11.330 1.00 49.69 96 GLY A CA 1
ATOM 807 C C . GLY A 1 96 ? 17.795 -21.662 12.671 1.00 49.69 96 GLY A C 1
ATOM 808 O O . GLY A 1 96 ? 17.658 -22.422 13.626 1.00 49.69 96 GLY A O 1
ATOM 809 N N . ARG A 1 97 ? 18.450 -20.494 12.787 1.00 49.47 97 ARG A N 1
ATOM 810 C CA . ARG A 1 97 ? 18.988 -19.881 14.025 1.00 49.47 97 ARG A CA 1
ATOM 811 C C . ARG A 1 97 ? 19.596 -18.499 13.727 1.00 49.47 97 ARG A C 1
ATOM 813 O O . ARG A 1 97 ? 20.788 -18.372 13.476 1.00 49.47 97 ARG A O 1
ATOM 820 N N . SER A 1 98 ? 18.811 -17.438 13.862 1.00 46.91 98 SER A N 1
ATOM 821 C CA . SER A 1 98 ? 19.351 -16.091 14.108 1.00 46.91 98 SER A CA 1
ATOM 822 C C . SER A 1 98 ? 18.383 -15.317 15.003 1.00 46.91 98 SER A C 1
ATOM 824 O O . SER A 1 98 ? 17.182 -15.588 14.990 1.00 46.91 98 SER A O 1
ATOM 826 N N . ASP A 1 99 ? 18.853 -14.356 15.803 1.00 47.03 99 ASP A N 1
ATOM 827 C CA . ASP A 1 99 ? 17.965 -13.532 16.649 1.00 47.03 99 ASP A CA 1
ATOM 828 C C . ASP A 1 99 ? 16.906 -12.750 15.836 1.00 47.03 99 ASP A C 1
ATOM 830 O O . ASP A 1 99 ? 15.909 -12.289 16.394 1.00 47.03 99 ASP A O 1
ATOM 834 N N . PHE A 1 100 ? 17.059 -12.690 14.508 1.00 43.44 100 PHE A N 1
ATOM 835 C CA . PHE A 1 100 ? 16.051 -12.241 13.548 1.00 43.44 100 PHE A CA 1
ATOM 836 C C . PHE A 1 100 ? 14.802 -13.146 13.540 1.00 43.44 100 PHE A C 1
ATOM 838 O O . PHE A 1 100 ? 13.680 -12.654 13.628 1.00 43.44 100 PHE A O 1
ATOM 845 N N . THR A 1 101 ? 14.971 -14.475 13.567 1.00 43.72 101 THR A N 1
ATOM 846 C CA . THR A 1 101 ? 13.852 -15.443 13.627 1.00 43.72 101 THR A CA 1
ATOM 847 C C . THR A 1 101 ? 13.042 -15.394 14.922 1.00 43.72 101 THR A C 1
ATOM 849 O O . THR A 1 101 ? 11.849 -15.674 14.894 1.00 43.72 101 THR A O 1
ATOM 852 N N . LYS A 1 102 ? 13.623 -14.950 16.046 1.00 43.16 102 LYS A N 1
ATOM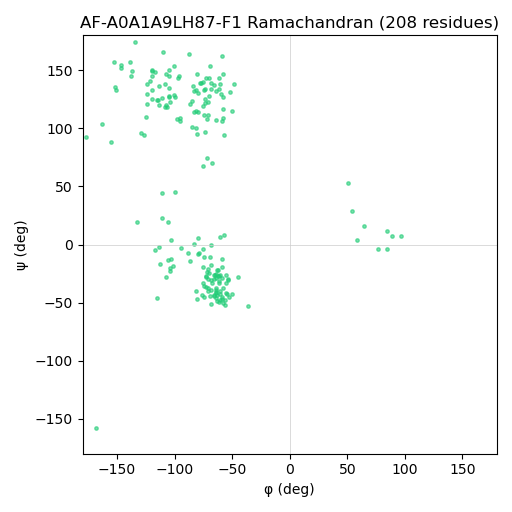 853 C CA . LYS A 1 102 ? 12.858 -14.712 17.288 1.00 43.16 102 LYS A CA 1
ATOM 854 C C . LYS A 1 102 ? 11.921 -13.503 17.190 1.00 43.16 102 LYS A C 1
ATOM 856 O O . LYS A 1 102 ? 10.946 -13.438 17.933 1.00 43.16 102 LYS A O 1
ATOM 861 N N . ARG A 1 103 ? 12.218 -12.545 16.302 1.00 44.78 103 ARG A N 1
ATOM 862 C CA . ARG A 1 103 ? 11.358 -11.383 16.009 1.00 44.78 103 ARG A CA 1
ATOM 863 C C . ARG A 1 103 ? 10.316 -11.685 14.929 1.00 44.78 103 ARG A C 1
ATOM 865 O O . ARG A 1 103 ? 9.357 -10.930 14.790 1.00 44.78 103 ARG A O 1
ATOM 872 N N . LEU A 1 104 ? 10.476 -12.787 14.194 1.00 45.16 104 LEU A N 1
ATOM 873 C CA . LEU A 1 104 ? 9.530 -13.235 13.180 1.00 45.16 104 LEU A CA 1
ATOM 874 C C . LEU A 1 104 ? 8.352 -13.982 13.842 1.00 45.16 104 LEU A C 1
ATOM 876 O O . LEU A 1 104 ? 8.460 -15.153 14.202 1.00 45.16 104 LEU A O 1
ATOM 880 N N . LYS A 1 105 ? 7.203 -13.313 14.019 1.00 46.91 105 LYS A N 1
ATOM 881 C CA . LYS A 1 105 ? 5.951 -13.953 14.467 1.00 46.91 105 LYS A CA 1
ATOM 882 C C . LYS A 1 105 ? 5.432 -14.985 13.448 1.00 46.91 105 LYS A C 1
ATOM 884 O O . LYS A 1 105 ? 4.873 -14.638 12.411 1.00 46.91 105 LYS A O 1
ATOM 889 N N . LEU A 1 106 ? 5.547 -16.274 13.765 1.00 45.62 106 LEU A N 1
ATOM 890 C CA . LEU A 1 106 ? 5.081 -17.390 12.914 1.00 45.62 106 LEU A CA 1
ATOM 891 C C . LEU A 1 106 ? 3.590 -17.315 12.523 1.00 45.62 106 LEU A C 1
ATOM 893 O O . LEU A 1 106 ? 3.191 -17.825 11.480 1.00 45.62 106 LEU A O 1
ATOM 897 N N . SER A 1 107 ? 2.782 -16.651 13.341 1.00 51.78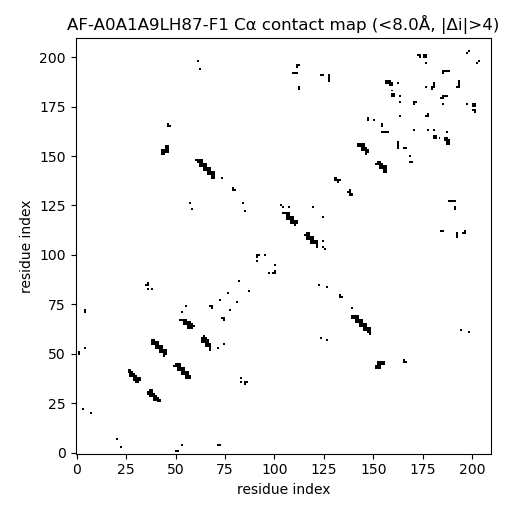 107 SER A N 1
ATOM 898 C CA . SER A 1 107 ? 1.406 -16.256 13.055 1.00 51.78 107 SER A CA 1
ATOM 899 C C . SER A 1 107 ? 1.120 -14.995 13.856 1.00 51.78 107 SER A C 1
ATOM 901 O O . SER A 1 107 ? 1.465 -14.963 15.042 1.00 51.78 107 SER A O 1
ATOM 903 N N 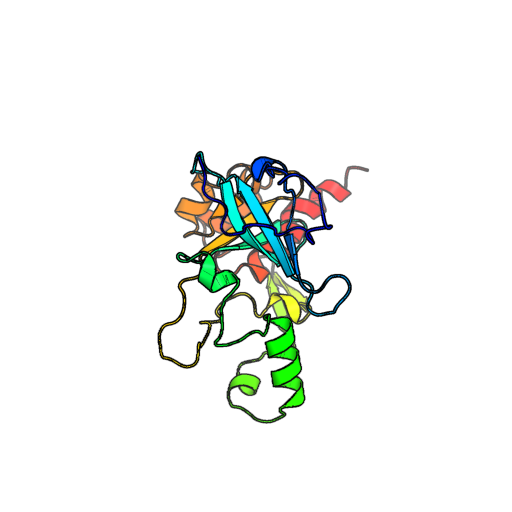. ASP A 1 108 ? 0.480 -13.991 13.259 1.00 59.12 108 ASP A N 1
ATOM 904 C CA . ASP A 1 108 ? -0.046 -12.868 14.032 1.00 59.12 108 ASP A CA 1
ATOM 905 C C . ASP A 1 108 ? -1.562 -12.996 14.153 1.00 59.12 108 ASP A C 1
ATOM 907 O O . ASP A 1 108 ? -2.271 -13.203 13.166 1.00 59.12 108 ASP A O 1
ATOM 911 N N . THR A 1 109 ? -2.047 -12.930 15.389 1.00 67.88 109 THR A N 1
ATOM 912 C CA . THR A 1 109 ? -3.478 -12.809 15.653 1.00 67.88 109 THR A CA 1
ATOM 913 C C . THR A 1 109 ? -3.756 -11.328 15.821 1.00 67.88 109 THR A C 1
ATOM 915 O O . THR A 1 109 ? -3.381 -10.739 16.835 1.00 67.88 109 THR A O 1
ATOM 918 N N . LEU A 1 110 ? -4.392 -10.724 14.823 1.00 74.50 110 LEU A N 1
ATOM 919 C CA . LEU A 1 110 ? -4.867 -9.356 14.932 1.00 74.50 110 LEU A CA 1
ATOM 920 C C . LEU A 1 110 ? -6.106 -9.316 15.813 1.00 74.50 110 LEU A C 1
ATOM 922 O O . LEU A 1 110 ? -7.044 -10.090 15.615 1.00 74.50 110 LEU A O 1
ATOM 926 N N . ASN A 1 111 ? -6.114 -8.378 16.756 1.00 79.38 111 ASN A N 1
ATOM 927 C CA . ASN A 1 111 ? -7.334 -7.958 17.428 1.00 79.38 111 ASN A CA 1
ATOM 928 C C . ASN A 1 111 ? -7.845 -6.722 16.692 1.00 79.38 111 ASN A C 1
ATOM 930 O O . ASN A 1 111 ? -7.234 -5.654 16.778 1.00 79.38 111 ASN A O 1
ATOM 934 N N . LEU A 1 112 ? -8.942 -6.885 15.961 1.00 83.00 112 LEU A N 1
ATOM 935 C CA . LEU A 1 112 ? -9.612 -5.773 15.312 1.00 83.00 112 LEU A CA 1
ATOM 936 C C . LEU A 1 112 ? -10.276 -4.866 16.368 1.00 83.00 112 LEU A C 1
ATOM 938 O O . LEU A 1 112 ? -10.664 -5.347 17.438 1.00 83.00 112 LEU A O 1
ATOM 942 N N . PRO A 1 113 ? -10.467 -3.568 16.076 1.00 80.00 113 PRO A N 1
ATOM 943 C CA . PRO A 1 113 ? -11.149 -2.620 16.964 1.00 80.00 113 PRO A CA 1
ATOM 944 C C . PRO A 1 113 ? -12.543 -3.057 17.432 1.00 80.00 113 PRO A C 1
ATOM 946 O O . PRO A 1 113 ? -12.953 -2.723 18.541 1.00 80.00 113 PRO A O 1
ATOM 949 N N . ASN A 1 114 ? -13.260 -3.843 16.627 1.00 80.88 114 ASN A N 1
ATOM 950 C CA . ASN A 1 114 ? -14.566 -4.402 16.988 1.00 80.88 114 ASN A CA 1
ATOM 951 C C . ASN A 1 114 ? -14.489 -5.647 17.897 1.00 80.88 114 ASN A C 1
ATOM 953 O O . ASN A 1 114 ? -15.507 -6.280 18.171 1.00 80.88 114 ASN A O 1
ATOM 957 N N . GLY A 1 115 ? -13.292 -6.027 18.352 1.00 82.12 115 GLY A N 1
ATOM 958 C CA . GLY A 1 115 ? -13.056 -7.179 19.222 1.00 82.12 115 GLY A CA 1
ATOM 959 C C . GLY A 1 115 ? -12.922 -8.517 18.490 1.00 82.12 115 GLY A C 1
ATOM 960 O O . GLY A 1 115 ? -12.620 -9.528 19.132 1.00 82.12 115 GLY A O 1
ATOM 961 N N . LYS A 1 116 ? -13.099 -8.551 17.162 1.00 85.12 116 LYS A N 1
ATOM 962 C CA . LYS A 1 116 ? -12.884 -9.753 16.350 1.00 85.12 116 LYS A CA 1
ATOM 963 C C . LYS A 1 116 ? -11.397 -10.099 16.310 1.00 85.12 116 LYS A C 1
ATOM 965 O O . LYS A 1 116 ? -10.539 -9.229 16.175 1.00 85.12 116 LYS A O 1
ATOM 970 N N . LYS A 1 117 ? -11.090 -11.392 16.408 1.00 84.50 117 LYS A N 1
ATOM 971 C CA . LYS A 1 117 ? -9.725 -11.911 16.283 1.00 84.50 117 LYS A CA 1
ATOM 972 C C . LYS A 1 117 ? -9.552 -12.576 14.931 1.00 84.50 117 LYS A C 1
ATOM 974 O O . LYS A 1 117 ? -10.341 -13.455 14.589 1.00 84.50 117 LYS A O 1
ATOM 979 N N . ILE A 1 118 ? -8.527 -12.177 14.187 1.00 80.12 118 ILE A N 1
ATOM 980 C CA . ILE A 1 118 ? -8.228 -12.732 12.865 1.00 80.12 118 ILE A CA 1
ATOM 981 C C . ILE A 1 118 ? -6.798 -13.257 12.863 1.00 80.12 118 ILE A C 1
ATOM 983 O O . ILE A 1 118 ? -5.867 -12.556 13.255 1.00 80.12 118 ILE A O 1
ATOM 987 N N . ALA A 1 119 ? -6.625 -14.501 12.423 1.00 73.88 119 ALA A N 1
ATOM 988 C CA . ALA A 1 119 ? -5.307 -15.038 12.126 1.00 73.88 119 ALA A CA 1
ATOM 989 C C . ALA A 1 119 ? -4.876 -14.522 10.750 1.00 73.88 119 ALA A C 1
ATOM 991 O O . ALA A 1 119 ? -5.494 -14.860 9.739 1.00 73.88 119 ALA A O 1
ATOM 992 N N . LEU A 1 120 ? -3.830 -13.700 10.710 1.00 64.62 120 LEU A N 1
ATOM 993 C CA . LEU A 1 120 ? -3.289 -13.230 9.446 1.00 64.62 120 LEU A CA 1
ATOM 994 C C . LEU A 1 120 ? -2.430 -14.311 8.784 1.00 64.62 120 LEU A C 1
ATOM 996 O O . LEU A 1 120 ? -1.599 -14.935 9.458 1.00 64.62 120 LEU A O 1
ATOM 1000 N N . PRO A 1 121 ? -2.526 -14.486 7.454 1.00 57.06 121 PRO A N 1
ATOM 1001 C CA . PRO A 1 121 ? -1.490 -15.201 6.732 1.00 57.06 121 PRO A CA 1
ATOM 1002 C C . PRO A 1 121 ? -0.160 -14.456 6.908 1.00 57.06 121 PRO A C 1
ATOM 1004 O O . PRO A 1 121 ? -0.109 -13.230 6.804 1.00 57.06 121 PRO A O 1
ATOM 1007 N N . MET A 1 122 ? 0.924 -15.212 7.133 1.00 51.91 122 MET A N 1
ATOM 1008 C CA . MET A 1 122 ? 2.270 -14.697 7.444 1.00 51.91 122 MET A CA 1
ATOM 1009 C C . MET A 1 122 ? 2.726 -13.523 6.571 1.00 51.91 122 MET A C 1
ATOM 1011 O O . MET A 1 122 ? 3.532 -12.728 7.018 1.00 51.91 122 MET A O 1
ATOM 1015 N N . ARG A 1 123 ? 2.244 -13.400 5.331 1.00 51.88 123 ARG A N 1
ATOM 1016 C CA . ARG A 1 123 ? 2.646 -12.338 4.401 1.00 51.88 123 ARG A CA 1
ATOM 1017 C C . ARG A 1 123 ? 2.315 -10.927 4.911 1.00 51.88 123 ARG A C 1
ATOM 1019 O O . ARG A 1 123 ? 3.063 -10.014 4.609 1.00 51.88 123 ARG A O 1
ATOM 1026 N N . TYR A 1 124 ? 1.251 -10.735 5.691 1.00 47.22 124 TYR A N 1
ATOM 1027 C CA . TYR A 1 124 ? 0.775 -9.395 6.065 1.00 47.22 124 TYR A CA 1
ATOM 1028 C C . TYR A 1 124 ? 1.533 -8.738 7.223 1.00 47.22 124 TYR A C 1
ATOM 1030 O O . TYR A 1 124 ? 1.785 -7.537 7.192 1.00 47.22 124 TYR A O 1
ATOM 1038 N N . SER A 1 125 ? 1.897 -9.508 8.250 1.00 42.84 125 SER A N 1
ATOM 1039 C CA . SER A 1 125 ? 2.446 -8.994 9.514 1.00 42.84 125 SER A CA 1
ATOM 1040 C C . SER A 1 125 ? 3.856 -8.401 9.402 1.00 42.84 125 SER A C 1
ATOM 1042 O O . SER A 1 125 ? 4.323 -7.778 10.348 1.00 42.84 125 SER A O 1
ATOM 1044 N N . TYR A 1 126 ? 4.542 -8.591 8.271 1.00 49.56 126 TYR A N 1
ATOM 1045 C CA . TYR A 1 126 ? 5.961 -8.245 8.116 1.00 49.56 126 TYR A CA 1
ATOM 1046 C C . TYR A 1 126 ? 6.241 -6.996 7.293 1.00 49.56 126 TYR A C 1
ATOM 1048 O O . TYR A 1 126 ? 7.346 -6.474 7.362 1.00 49.56 126 TYR A O 1
ATOM 1056 N N . TYR A 1 127 ? 5.262 -6.467 6.558 1.00 48.31 127 TYR A N 1
ATOM 1057 C CA . TYR A 1 127 ? 5.460 -5.222 5.809 1.00 48.31 127 TYR A CA 1
ATOM 1058 C C . TYR A 1 127 ? 5.477 -3.979 6.705 1.00 48.31 127 TYR A C 1
ATOM 1060 O O . TYR A 1 127 ? 5.843 -2.901 6.249 1.00 48.31 127 TYR A O 1
ATOM 1068 N N . TYR A 1 128 ? 5.101 -4.114 7.979 1.00 41.03 128 TYR A N 1
ATOM 1069 C CA . TYR A 1 128 ? 5.093 -3.020 8.937 1.00 41.03 128 TYR A CA 1
ATOM 1070 C C . TYR A 1 128 ? 6.237 -3.166 9.947 1.00 41.03 128 TYR A C 1
ATOM 1072 O O . TYR A 1 128 ? 6.312 -4.146 10.682 1.00 41.03 128 TYR A O 1
ATOM 1080 N N . GLY A 1 129 ? 7.128 -2.172 9.992 1.00 41.41 129 GLY A N 1
ATOM 1081 C CA . GLY A 1 129 ? 8.198 -2.090 10.992 1.00 41.41 129 GLY A CA 1
ATOM 1082 C C . GLY A 1 129 ? 9.512 -2.790 10.633 1.00 41.41 129 GLY A C 1
ATOM 1083 O O . GLY A 1 129 ? 10.405 -2.834 11.478 1.00 41.41 129 GLY A O 1
ATOM 1084 N N . LEU A 1 130 ? 9.672 -3.300 9.407 1.00 42.72 130 LEU A N 1
ATOM 1085 C CA . LEU A 1 130 ? 10.996 -3.666 8.907 1.00 42.72 130 LEU A CA 1
ATOM 1086 C C . LEU A 1 130 ? 11.775 -2.386 8.588 1.00 42.72 130 LEU A C 1
ATOM 1088 O O . LEU A 1 130 ? 11.647 -1.805 7.510 1.00 42.72 130 LEU A O 1
ATOM 1092 N N . ASP A 1 131 ? 12.601 -1.957 9.541 1.00 40.19 131 ASP A N 1
ATOM 1093 C CA . ASP A 1 131 ? 13.834 -1.263 9.194 1.00 40.19 131 ASP A CA 1
ATOM 1094 C C . ASP A 1 131 ? 14.621 -2.238 8.314 1.00 40.19 131 ASP A C 1
ATOM 1096 O O . ASP A 1 131 ? 15.109 -3.260 8.802 1.00 40.19 131 ASP A O 1
ATOM 1100 N N . TYR A 1 132 ? 14.676 -1.970 7.007 1.00 43.75 132 TYR A N 1
ATOM 1101 C CA . TYR A 1 132 ? 15.570 -2.671 6.090 1.00 43.75 132 TYR A CA 1
ATOM 1102 C C . TYR A 1 132 ? 16.997 -2.483 6.606 1.00 43.75 132 TYR A C 1
ATOM 1104 O O . TYR A 1 132 ? 17.638 -1.459 6.373 1.00 43.75 132 TYR A O 1
ATOM 1112 N N . GLY A 1 133 ? 17.468 -3.454 7.384 1.00 38.41 133 GLY A N 1
ATOM 1113 C CA . GLY A 1 133 ? 18.825 -3.518 7.894 1.00 38.41 133 GLY A CA 1
ATOM 1114 C C . GLY A 1 133 ? 19.760 -3.861 6.752 1.00 38.41 133 GLY A C 1
ATOM 1115 O O . GLY A 1 133 ? 20.220 -4.990 6.644 1.00 38.41 133 GLY A O 1
ATOM 1116 N N . VAL A 1 134 ? 20.014 -2.889 5.884 1.00 40.19 134 VAL A N 1
ATOM 1117 C CA . VAL A 1 134 ? 21.031 -3.001 4.851 1.00 40.19 134 VAL A CA 1
ATOM 1118 C C . VAL A 1 134 ? 22.384 -3.018 5.556 1.00 40.19 134 VAL A C 1
ATOM 1120 O O . VAL A 1 134 ? 22.632 -2.212 6.458 1.00 40.19 134 VAL A O 1
ATOM 1123 N N . ALA A 1 135 ? 23.253 -3.946 5.162 1.00 35.38 135 ALA A N 1
ATOM 1124 C CA . ALA A 1 135 ? 24.486 -4.331 5.845 1.00 35.38 135 ALA A CA 1
ATOM 1125 C C . ALA A 1 135 ? 25.522 -3.211 6.115 1.00 35.38 135 ALA A C 1
ATOM 1127 O O . ALA A 1 135 ? 26.634 -3.530 6.522 1.00 35.38 135 ALA A O 1
ATOM 1128 N N . HIS A 1 136 ? 25.235 -1.925 5.884 1.00 37.72 136 HIS A N 1
ATOM 1129 C CA . HIS A 1 136 ? 26.176 -0.800 6.001 1.00 37.72 136 HIS A CA 1
ATOM 1130 C C . HIS A 1 136 ? 25.634 0.420 6.788 1.00 37.72 136 HIS A C 1
ATOM 1132 O O . HIS A 1 136 ? 26.189 1.512 6.702 1.00 37.72 136 HIS A O 1
ATOM 1138 N N . GLY A 1 137 ? 24.594 0.254 7.618 1.00 39.88 137 GLY A N 1
ATOM 1139 C CA . GLY A 1 137 ? 24.272 1.224 8.683 1.00 39.88 137 GLY A CA 1
ATOM 1140 C C . GLY A 1 137 ? 23.426 2.442 8.287 1.00 39.88 137 GLY A C 1
ATOM 1141 O O . GLY A 1 137 ? 23.283 3.356 9.098 1.00 39.88 137 GLY A O 1
ATOM 1142 N N . ILE A 1 138 ? 22.829 2.458 7.090 1.00 43.75 138 ILE A N 1
ATOM 1143 C CA . ILE A 1 138 ? 21.813 3.446 6.695 1.00 43.75 138 ILE A CA 1
ATOM 1144 C C . ILE A 1 138 ? 20.564 2.693 6.235 1.00 43.75 138 ILE A C 1
ATOM 1146 O O . ILE A 1 138 ? 20.567 2.052 5.188 1.00 43.75 138 ILE A O 1
ATOM 1150 N N . THR A 1 139 ? 19.498 2.764 7.030 1.00 49.72 139 THR A N 1
ATOM 1151 C CA . THR A 1 139 ? 18.187 2.209 6.674 1.00 49.72 139 THR A CA 1
ATOM 1152 C C . THR A 1 139 ? 17.525 3.128 5.640 1.00 49.72 139 THR A C 1
ATOM 1154 O O . THR A 1 139 ? 17.286 4.301 5.962 1.00 49.72 139 THR A O 1
ATOM 1157 N N . PRO A 1 140 ? 17.208 2.660 4.418 1.00 52.84 140 PRO A N 1
ATOM 1158 C CA . PRO A 1 140 ? 16.496 3.476 3.443 1.00 52.84 140 PRO A CA 1
ATOM 1159 C C . PRO A 1 140 ? 15.125 3.870 3.999 1.00 52.84 140 PRO A C 1
ATOM 1161 O O . PRO A 1 140 ? 14.386 3.055 4.559 1.00 52.84 140 PRO A O 1
ATOM 1164 N N . LYS A 1 141 ? 14.772 5.153 3.870 1.00 64.44 141 LYS A N 1
ATOM 1165 C CA . LYS A 1 141 ? 13.497 5.663 4.378 1.00 64.44 141 LYS A CA 1
ATOM 1166 C C . LYS A 1 141 ? 12.380 5.337 3.391 1.00 64.44 141 LYS A C 1
ATOM 1168 O O . LYS A 1 141 ? 12.118 6.101 2.463 1.00 64.44 141 LYS A O 1
ATOM 1173 N N . LEU A 1 142 ? 11.687 4.231 3.637 1.00 72.12 142 LEU A N 1
ATOM 1174 C CA . LEU A 1 142 ? 10.527 3.838 2.845 1.00 72.12 142 LEU A CA 1
ATOM 1175 C C . LEU A 1 142 ? 9.308 4.713 3.152 1.00 72.12 142 LEU A C 1
ATOM 1177 O O . LEU A 1 142 ? 8.953 4.972 4.305 1.00 72.12 142 LEU A O 1
ATOM 1181 N N . ASN A 1 143 ? 8.643 5.155 2.091 1.00 83.19 143 ASN A N 1
ATOM 1182 C CA . ASN A 1 143 ? 7.323 5.757 2.141 1.00 83.19 143 ASN A CA 1
ATOM 1183 C C . ASN A 1 143 ? 6.289 4.702 1.740 1.00 83.19 143 ASN A C 1
ATOM 1185 O O . ASN A 1 143 ? 6.408 4.093 0.679 1.00 83.19 143 ASN A O 1
ATOM 1189 N N . TYR A 1 144 ? 5.258 4.534 2.566 1.00 85.69 144 TYR A N 1
ATOM 1190 C CA . TYR A 1 144 ? 4.149 3.622 2.297 1.00 85.69 144 TYR A CA 1
ATOM 1191 C C . TYR A 1 144 ? 2.976 4.370 1.671 1.00 85.69 144 TYR A C 1
ATOM 1193 O O . TYR A 1 144 ? 2.694 5.525 2.015 1.00 85.69 144 TYR A O 1
ATOM 1201 N N . TYR A 1 145 ? 2.281 3.688 0.772 1.00 91.81 145 TYR A N 1
ATOM 1202 C CA . TYR A 1 145 ? 1.135 4.197 0.040 1.00 91.81 145 TYR A CA 1
ATOM 1203 C C . TYR A 1 145 ? 0.034 3.143 -0.023 1.00 91.81 145 TYR A C 1
ATOM 1205 O O . TYR A 1 145 ? 0.314 1.947 -0.077 1.00 91.81 145 TYR A O 1
ATOM 1213 N N . LEU A 1 146 ? -1.212 3.605 -0.056 1.00 93.62 146 LEU A N 1
ATOM 1214 C CA . LEU A 1 146 ? -2.391 2.780 -0.285 1.00 93.62 146 LEU A CA 1
ATOM 1215 C C . LEU A 1 146 ? -3.040 3.144 -1.618 1.00 93.62 146 LEU A C 1
ATOM 1217 O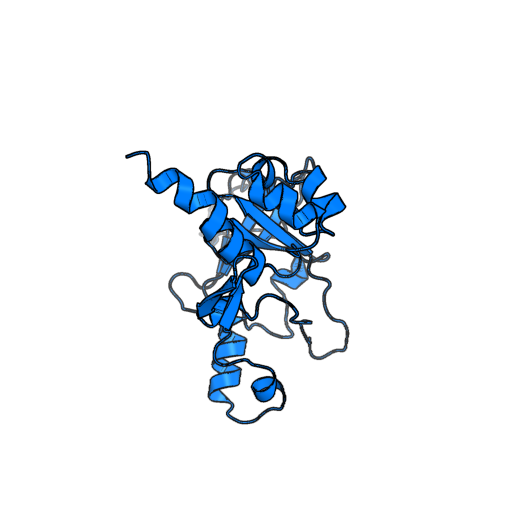 O . LEU A 1 146 ? -3.207 4.328 -1.924 1.00 93.62 146 LEU A O 1
ATOM 1221 N N . LEU A 1 147 ? -3.434 2.128 -2.381 1.00 93.44 147 LEU A N 1
ATOM 1222 C CA . LEU A 1 147 ? -4.305 2.251 -3.548 1.00 93.44 147 LEU A CA 1
ATOM 1223 C C . LEU A 1 147 ? -5.605 1.508 -3.255 1.00 93.44 147 LEU A C 1
ATOM 1225 O O . LEU A 1 147 ? -5.573 0.319 -2.949 1.00 93.44 147 LEU A O 1
ATOM 1229 N N . LYS A 1 148 ? -6.743 2.194 -3.360 1.00 92.06 148 LYS A N 1
ATOM 1230 C CA . LYS A 1 148 ? -8.044 1.526 -3.291 1.00 92.06 148 LYS A CA 1
ATOM 1231 C C . LYS A 1 148 ? -8.340 0.821 -4.611 1.00 92.06 148 LYS A C 1
ATOM 1233 O O . LYS A 1 148 ? -8.111 1.401 -5.670 1.00 92.06 148 LYS A O 1
ATOM 1238 N N . GLU A 1 149 ? -8.887 -0.388 -4.548 1.00 88.75 149 GLU A N 1
ATOM 1239 C CA . GLU A 1 149 ? -9.385 -1.093 -5.730 1.00 88.75 149 GLU A CA 1
ATOM 1240 C C . GLU A 1 149 ? -10.349 -0.205 -6.542 1.00 88.75 149 GLU A C 1
ATOM 1242 O O . GLU A 1 149 ? -11.239 0.449 -5.992 1.00 88.75 149 GLU A O 1
ATOM 1247 N N . GLY A 1 150 ? -10.128 -0.125 -7.856 1.00 85.81 150 GLY A N 1
ATOM 1248 C CA . GLY A 1 150 ? -10.885 0.750 -8.759 1.00 85.81 150 GLY A CA 1
ATOM 1249 C C . GLY A 1 150 ? -10.502 2.237 -8.713 1.00 85.81 150 GLY A C 1
ATOM 1250 O O . GLY A 1 150 ? -11.021 3.018 -9.509 1.00 85.81 150 GLY A O 1
ATOM 1251 N N . SER A 1 151 ? -9.585 2.650 -7.830 1.00 88.69 151 SER A N 1
ATOM 1252 C CA . SER A 1 151 ? -9.010 4.001 -7.830 1.00 88.69 151 SER A CA 1
ATOM 1253 C C . SER A 1 151 ? -7.784 4.095 -8.745 1.00 88.69 151 SER A C 1
ATOM 1255 O O . SER A 1 151 ? -7.177 3.106 -9.150 1.00 88.69 151 SER A O 1
ATOM 1257 N N . THR A 1 152 ? -7.403 5.331 -9.058 1.00 85.81 152 THR A N 1
ATOM 1258 C CA . THR A 1 152 ? -6.239 5.678 -9.886 1.00 85.81 152 THR A CA 1
ATOM 1259 C C . THR A 1 152 ? -5.146 6.405 -9.103 1.00 85.81 152 THR A C 1
ATOM 1261 O O . THR A 1 152 ? -4.115 6.762 -9.682 1.00 85.81 152 THR A O 1
ATOM 1264 N N . LYS A 1 153 ? -5.373 6.673 -7.809 1.00 90.69 153 LYS A N 1
ATOM 1265 C CA . LYS A 1 153 ? -4.513 7.525 -6.983 1.00 90.69 153 LYS A CA 1
ATOM 1266 C C . LYS A 1 153 ? -3.941 6.775 -5.794 1.00 90.69 153 LYS A C 1
ATOM 1268 O O . LYS A 1 153 ? -4.661 6.153 -5.021 1.00 90.69 153 LYS A O 1
ATOM 1273 N N . LEU A 1 154 ? -2.643 6.950 -5.600 1.00 93.06 154 LEU A N 1
ATOM 1274 C CA . LEU A 1 154 ? -1.944 6.550 -4.396 1.00 93.06 154 LEU A CA 1
ATOM 1275 C C . LEU A 1 154 ? -2.111 7.581 -3.289 1.00 93.06 154 LEU A C 1
ATOM 1277 O O . LEU A 1 154 ? -1.876 8.780 -3.480 1.00 93.06 154 LEU A O 1
ATOM 1281 N N . TYR A 1 155 ? -2.426 7.074 -2.106 1.00 93.44 155 TYR A N 1
ATOM 1282 C CA . TYR A 1 155 ? -2.570 7.839 -0.881 1.00 93.44 155 TYR A CA 1
ATOM 1283 C C . TYR A 1 155 ? -1.410 7.542 0.046 1.00 93.44 155 TYR A C 1
ATOM 1285 O O . TYR A 1 155 ? -1.220 6.404 0.469 1.00 93.44 155 TYR A O 1
ATOM 1293 N N . LYS A 1 156 ? -0.624 8.569 0.370 1.00 92.31 156 LYS A N 1
ATOM 1294 C CA . LYS A 1 156 ? 0.498 8.409 1.291 1.00 92.31 156 LYS A CA 1
ATOM 1295 C C . LYS A 1 156 ? -0.003 8.030 2.682 1.00 92.31 156 LYS A C 1
ATOM 1297 O O . LYS A 1 156 ? -0.873 8.701 3.233 1.00 92.31 156 LYS A O 1
ATOM 1302 N N . VAL A 1 157 ? 0.603 7.005 3.268 1.00 90.50 157 VAL A N 1
ATOM 1303 C CA . VAL A 1 157 ? 0.403 6.639 4.670 1.00 90.50 157 VAL A CA 1
ATOM 1304 C C . VAL A 1 157 ? 1.080 7.701 5.535 1.00 90.50 157 VAL A C 1
ATOM 1306 O O . VAL A 1 157 ? 2.302 7.860 5.549 1.00 90.50 157 VAL A O 1
ATOM 1309 N N . GLU A 1 158 ? 0.264 8.476 6.238 1.00 90.88 158 GLU A N 1
ATOM 1310 C CA . GLU A 1 158 ? 0.680 9.556 7.132 1.00 90.88 158 GLU A CA 1
ATOM 1311 C C . GLU A 1 158 ? -0.099 9.464 8.445 1.00 90.88 158 GLU A C 1
ATOM 1313 O O . GLU A 1 158 ? -1.045 8.703 8.547 1.00 90.88 158 GLU A O 1
ATOM 1318 N N . LYS A 1 159 ? 0.221 10.294 9.447 1.00 92.19 159 LYS A N 1
ATOM 1319 C CA . LYS A 1 159 ? -0.578 10.376 10.686 1.00 92.19 159 LYS A CA 1
ATOM 1320 C C . LYS A 1 159 ? -2.075 10.506 10.380 1.00 92.19 159 LYS A C 1
ATOM 1322 O O . LYS A 1 159 ? -2.427 11.339 9.544 1.00 92.19 159 LYS A O 1
ATOM 1327 N N . ASN A 1 160 ? -2.928 9.799 11.133 1.00 93.25 160 ASN A N 1
ATOM 1328 C CA . ASN A 1 160 ? -4.391 9.742 10.957 1.00 93.25 160 ASN A CA 1
ATOM 1329 C C . ASN A 1 160 ? -5.012 11.075 10.516 1.00 93.25 160 ASN A C 1
ATOM 1331 O O . ASN A 1 160 ? -5.666 11.138 9.485 1.00 93.25 160 ASN A O 1
ATOM 1335 N N . LYS A 1 161 ? -4.745 12.173 11.238 1.00 93.56 161 LYS A N 1
ATOM 1336 C CA . LYS A 1 161 ? -5.281 13.506 10.908 1.00 93.56 161 LYS A CA 1
ATOM 1337 C C . LYS A 1 161 ? -4.961 13.969 9.478 1.00 93.56 161 LYS A C 1
ATOM 1339 O O . LYS A 1 161 ? -5.812 14.575 8.834 1.00 93.56 161 LYS A O 1
ATOM 1344 N N . ARG A 1 162 ? -3.732 13.742 8.999 1.00 93.12 162 ARG A N 1
ATOM 1345 C CA . ARG A 1 162 ? -3.335 14.078 7.621 1.00 93.12 162 ARG A CA 1
ATOM 1346 C C . ARG A 1 162 ? -3.923 13.085 6.634 1.00 93.12 162 ARG A C 1
ATOM 1348 O O . ARG A 1 162 ? -4.496 13.517 5.645 1.00 93.12 162 ARG A O 1
ATOM 1355 N N . PHE A 1 163 ? -3.850 11.793 6.944 1.00 93.81 163 PHE A N 1
ATOM 1356 C CA . PHE A 1 163 ? -4.416 10.750 6.097 1.00 93.81 163 PHE A CA 1
ATOM 1357 C C . PHE A 1 163 ? -5.912 10.975 5.831 1.00 93.81 163 PHE A C 1
ATOM 1359 O O . PHE A 1 163 ? -6.313 11.022 4.676 1.00 93.81 163 PHE A O 1
ATOM 1366 N N . ILE A 1 164 ? -6.707 11.253 6.872 1.00 93.50 164 ILE A N 1
ATOM 1367 C CA . ILE A 1 164 ? -8.142 11.573 6.767 1.00 93.50 164 ILE A CA 1
ATOM 1368 C C . ILE A 1 164 ? -8.400 12.705 5.765 1.00 93.50 164 ILE A C 1
ATOM 1370 O O . ILE A 1 164 ? -9.301 12.609 4.942 1.00 93.50 164 ILE A O 1
ATOM 1374 N N . LYS A 1 165 ? -7.601 13.776 5.825 1.00 91.31 165 LYS A N 1
ATOM 1375 C CA . LYS A 1 165 ? -7.745 14.937 4.935 1.00 91.31 165 LYS A CA 1
ATOM 1376 C C . LYS A 1 165 ? -7.397 14.605 3.480 1.00 91.31 165 LYS A C 1
ATOM 1378 O O . LYS A 1 165 ? -7.891 15.242 2.561 1.00 91.31 165 LYS A O 1
ATOM 1383 N N . ASN A 1 166 ? -6.487 13.661 3.289 1.00 90.75 166 ASN A N 1
ATOM 1384 C CA . ASN A 1 166 ? -5.785 13.453 2.034 1.00 90.75 166 ASN A CA 1
ATOM 1385 C C . ASN A 1 166 ? -6.301 12.234 1.256 1.00 90.75 166 ASN A C 1
ATOM 1387 O O . ASN A 1 166 ? -6.076 12.146 0.048 1.00 90.75 166 ASN A O 1
ATOM 1391 N N . ALA A 1 167 ? -6.976 11.307 1.938 1.00 89.56 167 ALA A N 1
ATOM 1392 C CA . ALA A 1 167 ? -7.428 10.021 1.421 1.00 89.56 167 ALA A CA 1
ATOM 1393 C C . ALA A 1 167 ? -8.953 9.925 1.289 1.00 89.56 167 ALA A C 1
ATOM 1395 O O . ALA A 1 167 ? -9.550 8.913 1.644 1.00 89.56 167 ALA A O 1
ATOM 1396 N N . GLU A 1 168 ? -9.586 10.973 0.758 1.00 84.31 168 GLU A N 1
ATOM 1397 C CA . GLU A 1 168 ? -11.047 11.084 0.634 1.00 84.31 168 GLU A CA 1
ATOM 1398 C C . GLU A 1 168 ? -11.704 9.852 -0.005 1.00 84.31 168 GLU A C 1
ATOM 1400 O O . GLU A 1 168 ? -12.702 9.371 0.513 1.00 84.31 168 GLU A O 1
ATOM 1405 N N . GLU A 1 169 ? -11.140 9.275 -1.073 1.00 84.56 169 GLU A N 1
ATOM 1406 C CA . GLU A 1 169 ? -11.727 8.089 -1.724 1.00 84.56 169 GLU A CA 1
ATOM 1407 C C . GLU A 1 169 ? -11.699 6.841 -0.819 1.00 84.56 169 GLU A C 1
ATOM 1409 O O . GLU A 1 169 ? -12.584 5.991 -0.906 1.00 84.56 169 GLU A O 1
ATOM 1414 N N . ILE A 1 170 ? -10.722 6.719 0.084 1.00 88.19 170 ILE A N 1
ATOM 1415 C CA . ILE A 1 170 ? -10.685 5.627 1.070 1.00 88.19 170 ILE A CA 1
ATOM 1416 C C . ILE A 1 170 ? -11.699 5.905 2.189 1.00 88.19 170 ILE A C 1
ATOM 1418 O O . ILE A 1 170 ? -12.440 5.005 2.582 1.00 88.19 170 ILE A O 1
ATOM 1422 N N . ILE A 1 171 ? -11.747 7.153 2.660 1.00 88.31 171 ILE A N 1
ATOM 1423 C CA . ILE A 1 171 ? -12.470 7.589 3.861 1.00 88.31 171 ILE A CA 1
ATOM 1424 C C . ILE A 1 171 ? -13.970 7.808 3.621 1.00 88.31 171 ILE A C 1
ATOM 1426 O O . ILE A 1 171 ? -14.789 7.327 4.399 1.00 88.31 171 ILE A O 1
ATOM 1430 N N . ASN A 1 172 ? -14.354 8.505 2.551 1.00 83.25 172 ASN A N 1
ATOM 1431 C CA . ASN A 1 172 ? -15.753 8.848 2.261 1.00 83.25 172 ASN A CA 1
ATOM 1432 C C . ASN A 1 172 ? -16.607 7.608 2.000 1.00 83.25 172 ASN A C 1
ATOM 1434 O O . ASN A 1 172 ? -17.796 7.599 2.292 1.00 83.25 172 ASN A O 1
ATOM 1438 N N . ASN A 1 173 ? -15.978 6.552 1.489 1.00 77.44 173 ASN A N 1
ATOM 1439 C CA . ASN A 1 173 ? -16.630 5.275 1.242 1.00 77.44 173 ASN A CA 1
ATOM 1440 C C . ASN A 1 173 ? -16.878 4.466 2.525 1.00 77.44 173 ASN A C 1
ATOM 1442 O O . ASN A 1 173 ? -17.436 3.380 2.437 1.00 77.44 173 ASN A O 1
ATOM 1446 N N . CYS A 1 174 ? -16.432 4.943 3.694 1.00 88.38 174 CYS A N 1
ATOM 1447 C CA . CYS A 1 174 ? -16.590 4.222 4.950 1.00 88.38 174 CYS A CA 1
ATOM 1448 C C . CYS A 1 174 ? -16.575 5.157 6.178 1.00 88.38 174 CYS A C 1
ATOM 1450 O O . CYS A 1 174 ? -15.524 5.377 6.795 1.00 88.38 174 CYS A O 1
ATOM 1452 N N . PRO A 1 175 ? -17.740 5.699 6.586 1.00 90.50 175 PRO A N 1
ATOM 1453 C CA . PRO A 1 175 ? -17.850 6.616 7.726 1.00 90.50 175 PRO A CA 1
ATOM 1454 C C . PRO A 1 175 ? -17.354 6.032 9.058 1.00 90.50 175 PRO A C 1
ATOM 1456 O O . PRO A 1 175 ? -16.875 6.776 9.917 1.00 90.50 175 PRO A O 1
ATOM 1459 N N . ILE A 1 176 ? -17.434 4.707 9.227 1.00 92.44 176 ILE A N 1
ATOM 1460 C CA . ILE A 1 176 ? -16.918 3.999 10.408 1.00 92.44 176 ILE A CA 1
ATOM 1461 C C . ILE A 1 176 ? -15.402 4.205 10.520 1.00 92.44 176 ILE A C 1
ATOM 1463 O O . ILE A 1 176 ? -14.914 4.676 11.545 1.00 92.44 176 ILE A O 1
ATOM 1467 N N . ILE A 1 177 ? -14.661 3.986 9.429 1.00 93.31 177 ILE A N 1
ATOM 1468 C CA . ILE A 1 177 ? -13.207 4.194 9.394 1.00 93.31 177 ILE A CA 1
ATOM 1469 C C . ILE A 1 177 ? -12.834 5.645 9.691 1.00 93.31 177 ILE A C 1
ATOM 1471 O O . ILE A 1 177 ? -11.873 5.891 10.422 1.00 93.31 177 ILE A O 1
ATOM 1475 N N . LEU A 1 178 ? -13.595 6.616 9.170 1.00 94.19 178 LEU A N 1
ATOM 1476 C CA . LEU A 1 178 ? -13.377 8.028 9.492 1.00 94.19 178 LEU A CA 1
ATOM 1477 C C . LEU A 1 178 ? -13.437 8.264 11.005 1.00 94.19 178 LEU A C 1
ATOM 1479 O O . LEU A 1 178 ? -12.510 8.842 11.580 1.00 94.19 178 LEU A O 1
ATOM 1483 N N . LYS A 1 179 ? -14.517 7.805 11.643 1.00 93.31 179 LYS A N 1
ATOM 1484 C CA . LYS A 1 179 ? -14.743 7.974 13.080 1.00 93.31 179 LYS A CA 1
ATOM 1485 C C . LYS A 1 179 ? -13.640 7.304 13.900 1.00 93.31 179 LYS A C 1
ATOM 1487 O O . LYS A 1 179 ? -13.119 7.904 14.842 1.00 93.31 179 LYS A O 1
ATOM 1492 N N . ASP A 1 180 ? -13.236 6.102 13.516 1.00 93.56 180 ASP A N 1
ATOM 1493 C CA . ASP A 1 180 ? -12.281 5.310 14.291 1.00 93.56 180 ASP A CA 1
ATOM 1494 C C . ASP A 1 180 ? -10.847 5.835 14.147 1.00 93.56 180 ASP A C 1
ATOM 1496 O O . ASP A 1 180 ? -10.086 5.845 15.120 1.00 93.56 180 ASP A O 1
ATOM 1500 N N . LEU A 1 181 ? -10.492 6.383 12.979 1.00 94.06 181 LEU A N 1
ATOM 1501 C CA . LEU A 1 181 ? -9.240 7.120 12.792 1.00 94.06 181 LEU A CA 1
ATOM 1502 C C . LEU A 1 181 ? -9.228 8.446 13.570 1.00 94.06 181 LEU A C 1
ATOM 1504 O O . LEU A 1 181 ? -8.191 8.802 14.137 1.00 94.06 181 LEU A O 1
ATOM 1508 N N . GLN A 1 182 ? -10.352 9.177 13.620 1.00 94.25 182 GLN A N 1
ATOM 1509 C CA . GLN A 1 182 ? -10.480 10.423 14.397 1.00 94.25 182 GLN A CA 1
ATOM 1510 C C . GLN A 1 182 ? -10.337 10.174 15.904 1.00 94.25 182 GLN A C 1
ATOM 1512 O O . GLN A 1 182 ? -9.671 10.947 16.596 1.00 94.25 182 GLN A O 1
ATOM 1517 N N . ASN A 1 183 ? -10.906 9.071 16.390 1.00 94.31 183 ASN A N 1
ATOM 1518 C CA . ASN A 1 183 ? -10.839 8.658 17.791 1.00 94.31 183 ASN A CA 1
ATOM 1519 C C . ASN A 1 183 ? -9.543 7.907 18.145 1.00 94.31 183 ASN A C 1
ATOM 1521 O O . ASN A 1 183 ? -9.370 7.513 19.296 1.00 94.31 183 ASN A O 1
ATOM 1525 N N . ASN A 1 184 ? -8.632 7.709 17.183 1.00 90.94 184 ASN A N 1
ATOM 1526 C CA . ASN A 1 184 ? -7.411 6.901 17.315 1.00 90.94 184 ASN A CA 1
ATOM 1527 C C . ASN A 1 184 ? -7.664 5.463 17.809 1.00 90.94 184 ASN A C 1
ATOM 1529 O O . ASN A 1 184 ? -6.797 4.864 18.442 1.00 90.94 184 ASN A O 1
ATOM 1533 N N . GLN A 1 185 ? -8.841 4.905 17.518 1.00 90.50 185 GLN A N 1
ATOM 1534 C CA . GLN A 1 185 ? -9.135 3.487 17.750 1.00 90.50 185 GLN A CA 1
ATOM 1535 C C . GLN A 1 185 ? -8.403 2.604 16.736 1.00 90.50 185 GLN A C 1
ATOM 1537 O O . GLN A 1 185 ? -8.043 1.470 17.039 1.00 90.50 185 GLN A O 1
ATOM 1542 N N . VAL A 1 186 ? -8.136 3.159 15.551 1.00 89.75 186 VAL A N 1
ATOM 1543 C CA . VAL A 1 186 ? -7.295 2.561 14.513 1.00 89.75 186 VAL A CA 1
ATOM 1544 C C . VAL A 1 186 ? -6.118 3.482 14.225 1.00 89.75 186 VAL A C 1
ATOM 1546 O O . VAL A 1 186 ? -6.250 4.709 14.236 1.00 89.75 186 VAL A O 1
ATOM 1549 N N . ASN A 1 187 ? -4.961 2.897 13.932 1.00 87.69 187 ASN A N 1
ATOM 1550 C CA . ASN A 1 187 ? -3.781 3.617 13.478 1.00 87.69 187 ASN A CA 1
ATOM 1551 C C . ASN A 1 187 ? -3.471 3.218 12.036 1.00 87.69 187 ASN A C 1
ATOM 1553 O O . ASN A 1 187 ? -3.182 2.057 11.775 1.00 87.69 187 ASN A O 1
ATOM 1557 N N . ILE A 1 188 ? -3.476 4.180 11.114 1.00 89.31 188 ILE A N 1
ATOM 1558 C CA . ILE A 1 188 ? -3.169 3.929 9.699 1.00 89.31 188 ILE A CA 1
ATOM 1559 C C . ILE A 1 188 ? -1.741 3.429 9.463 1.00 89.31 188 ILE A C 1
ATOM 1561 O O . ILE A 1 188 ? -1.471 2.801 8.447 1.00 89.31 188 ILE A O 1
ATOM 1565 N N . PHE A 1 189 ? -0.816 3.691 10.391 1.00 84.44 189 PHE A N 1
ATOM 1566 C CA . PHE A 1 189 ? 0.511 3.095 10.300 1.00 84.44 189 PHE A CA 1
ATOM 1567 C C . PHE A 1 189 ? 0.457 1.583 10.522 1.00 84.44 189 PHE A C 1
ATOM 1569 O O . PHE A 1 189 ? 1.192 0.874 9.853 1.00 84.44 189 PHE A O 1
ATOM 1576 N N . ASP A 1 190 ? -0.454 1.072 11.355 1.00 82.31 190 ASP A N 1
ATOM 1577 C CA . ASP A 1 190 ? -0.699 -0.368 11.496 1.00 82.31 190 ASP A CA 1
ATOM 1578 C C . ASP A 1 190 ? -1.500 -0.892 10.288 1.00 82.31 190 ASP A C 1
ATOM 1580 O O . ASP A 1 190 ? -2.680 -1.231 10.385 1.00 82.31 190 ASP A O 1
ATOM 1584 N N . LEU A 1 191 ? -0.858 -0.886 9.113 1.00 83.56 191 LEU A N 1
ATOM 1585 C CA . LEU A 1 191 ? -1.471 -1.205 7.821 1.00 83.56 191 LEU A CA 1
ATOM 1586 C C . LEU A 1 191 ? -2.168 -2.572 7.799 1.00 83.56 191 LEU A C 1
ATOM 1588 O O . LEU A 1 191 ? -3.279 -2.628 7.274 1.00 83.56 191 LEU A O 1
ATOM 1592 N N . PRO A 1 192 ? -1.599 -3.661 8.359 1.00 79.50 192 PRO A N 1
ATOM 1593 C CA . PRO A 1 192 ? -2.282 -4.951 8.370 1.00 79.50 192 PRO A CA 1
ATOM 1594 C C . PRO A 1 192 ? -3.616 -4.885 9.120 1.00 79.50 192 PRO A C 1
ATOM 1596 O O . PRO A 1 192 ? -4.640 -5.310 8.590 1.00 79.50 192 PRO A O 1
ATOM 1599 N N . ASN A 1 193 ? -3.622 -4.296 10.319 1.00 81.12 193 ASN A N 1
ATOM 1600 C CA . ASN A 1 193 ? -4.836 -4.142 11.116 1.00 81.12 193 ASN A CA 1
ATOM 1601 C C . ASN A 1 193 ? -5.835 -3.197 10.447 1.00 81.12 193 ASN A C 1
ATOM 1603 O O . ASN A 1 193 ? -7.021 -3.504 10.358 1.00 81.12 193 ASN A O 1
ATOM 1607 N N . PHE A 1 194 ? -5.348 -2.077 9.910 1.00 88.75 194 PHE A N 1
ATOM 1608 C CA . PHE A 1 194 ? -6.176 -1.121 9.189 1.00 88.75 194 PHE A CA 1
ATOM 1609 C C . PHE A 1 194 ? -6.877 -1.759 7.986 1.00 88.75 194 PHE A C 1
ATOM 1611 O O . PHE A 1 194 ? -8.074 -1.553 7.821 1.00 88.75 194 PHE A O 1
ATOM 1618 N N . ILE A 1 195 ? -6.166 -2.534 7.159 1.00 88.81 195 ILE A N 1
ATOM 1619 C CA . ILE A 1 195 ? -6.741 -3.140 5.950 1.00 88.81 195 ILE A CA 1
ATOM 1620 C C . ILE A 1 195 ? -7.756 -4.226 6.307 1.00 88.81 195 ILE A C 1
ATOM 1622 O O . ILE A 1 195 ? -8.841 -4.246 5.728 1.00 88.81 195 ILE A O 1
ATOM 1626 N N . GLU A 1 196 ? -7.446 -5.102 7.266 1.00 87.25 196 GLU A N 1
ATOM 1627 C CA . GLU A 1 196 ? -8.406 -6.121 7.706 1.00 87.25 196 GLU A CA 1
ATOM 1628 C C . GLU A 1 196 ? -9.647 -5.494 8.340 1.00 87.25 196 GLU A C 1
ATOM 1630 O O . GLU A 1 196 ? -10.769 -5.896 8.036 1.00 87.25 196 GLU A O 1
ATOM 1635 N N . TYR A 1 197 ? -9.464 -4.458 9.160 1.00 89.31 197 TYR A N 1
ATOM 1636 C CA . TYR A 1 197 ? -10.588 -3.723 9.716 1.00 89.31 197 TYR A CA 1
ATOM 1637 C C . TYR A 1 197 ? -11.400 -3.015 8.626 1.00 89.31 197 TYR A C 1
ATOM 1639 O O . TYR A 1 197 ? -12.624 -3.078 8.647 1.00 89.31 197 TYR A O 1
ATOM 1647 N N . TYR A 1 198 ? -10.738 -2.412 7.632 1.00 91.12 198 TYR A N 1
ATOM 1648 C CA . TYR A 1 198 ? -11.391 -1.779 6.484 1.00 91.12 198 TYR A CA 1
ATOM 1649 C C . TYR A 1 198 ? -12.256 -2.773 5.704 1.00 91.12 198 TYR A C 1
ATOM 1651 O O . TYR A 1 198 ? -13.398 -2.462 5.383 1.00 91.12 198 TYR A O 1
ATOM 1659 N N . LYS A 1 199 ? -11.760 -3.981 5.422 1.00 89.19 199 LYS A N 1
ATOM 1660 C CA . LYS A 1 199 ? -12.572 -5.033 4.788 1.00 89.19 199 LYS A CA 1
ATOM 1661 C C . LYS A 1 199 ? -13.810 -5.347 5.619 1.00 89.19 199 LYS A C 1
ATOM 1663 O O . LYS A 1 199 ? -14.926 -5.335 5.108 1.00 89.19 199 LYS A O 1
ATOM 1668 N N . ASP A 1 200 ? -13.603 -5.579 6.909 1.00 88.31 200 ASP A N 1
ATOM 1669 C CA . ASP A 1 200 ? -14.647 -6.027 7.825 1.00 88.31 200 ASP A CA 1
ATOM 1670 C C . ASP A 1 200 ? -15.765 -4.990 8.005 1.00 88.31 200 ASP A C 1
ATOM 1672 O O . ASP A 1 200 ? -16.936 -5.361 8.056 1.00 88.31 200 ASP A O 1
ATOM 1676 N N . VAL A 1 201 ? -15.440 -3.695 8.043 1.00 89.69 201 VAL A N 1
ATOM 1677 C CA . VAL A 1 201 ? -16.448 -2.645 8.286 1.00 89.69 201 VAL A CA 1
ATOM 1678 C C . VAL A 1 201 ? -16.911 -1.914 7.029 1.00 89.69 201 VAL A C 1
ATOM 1680 O O . VAL A 1 201 ? -17.966 -1.296 7.063 1.00 89.69 201 VAL A O 1
ATOM 1683 N N . CYS A 1 202 ? -16.164 -1.980 5.923 1.00 86.56 202 CYS A N 1
ATOM 1684 C CA . CYS A 1 202 ? -16.487 -1.235 4.699 1.00 86.56 202 CYS A CA 1
ATOM 1685 C C . CYS A 1 202 ? -16.902 -2.120 3.519 1.00 86.56 202 CYS A C 1
ATOM 1687 O O . CYS A 1 202 ? -17.442 -1.600 2.547 1.00 86.56 202 CYS A O 1
ATOM 1689 N N . GLN A 1 203 ? -16.630 -3.430 3.548 1.00 73.62 203 GLN A N 1
ATOM 1690 C CA . GLN A 1 203 ? -17.051 -4.342 2.475 1.00 73.62 203 GLN A CA 1
ATOM 1691 C C . GLN A 1 203 ? -18.190 -5.268 2.873 1.00 73.62 203 GLN A C 1
ATOM 1693 O O . GLN A 1 203 ? -18.992 -5.638 2.018 1.00 73.62 203 GLN A O 1
ATOM 1698 N N . THR A 1 204 ? -18.315 -5.597 4.158 1.00 56.94 204 THR A N 1
ATOM 1699 C CA . THR A 1 204 ? -19.395 -6.465 4.641 1.00 56.94 204 THR A CA 1
ATOM 1700 C C . THR A 1 204 ? -20.779 -5.825 4.450 1.00 56.94 204 THR A C 1
ATOM 1702 O O . THR A 1 204 ? -21.749 -6.545 4.237 1.00 56.94 204 THR A O 1
ATOM 1705 N N . GLU A 1 205 ? -20.884 -4.491 4.392 1.00 47.06 205 GLU A N 1
ATOM 1706 C CA . GLU A 1 205 ? -22.150 -3.789 4.104 1.00 47.06 205 GLU A CA 1
ATOM 1707 C C . GLU A 1 205 ? -22.606 -3.902 2.634 1.00 47.06 205 GLU A C 1
ATOM 1709 O O . GLU A 1 205 ? -23.804 -3.949 2.381 1.00 47.06 205 GLU A O 1
ATOM 1714 N N . ASN A 1 206 ? -21.697 -4.082 1.667 1.00 41.78 206 ASN A N 1
ATOM 1715 C CA . ASN A 1 206 ? -22.073 -4.254 0.251 1.00 41.78 206 ASN A CA 1
ATOM 1716 C C . ASN A 1 206 ? -22.563 -5.674 -0.088 1.00 41.78 206 ASN A C 1
ATOM 1718 O O . ASN A 1 206 ? -23.013 -5.926 -1.204 1.00 41.78 206 ASN A O 1
ATOM 1722 N N . SER A 1 207 ? -22.463 -6.617 0.853 1.00 35.72 207 SER A N 1
ATOM 1723 C CA . SER A 1 207 ? -22.890 -8.010 0.655 1.00 35.72 207 SER A CA 1
ATOM 1724 C C . SER A 1 207 ? -24.318 -8.309 1.128 1.00 35.72 207 SER A C 1
ATOM 1726 O O . SER A 1 207 ? -24.796 -9.420 0.922 1.00 35.72 207 SER A O 1
ATOM 1728 N N . PHE A 1 208 ? -25.011 -7.326 1.716 1.00 36.53 208 PHE A N 1
ATOM 1729 C CA . PHE A 1 208 ? -26.404 -7.459 2.166 1.00 36.53 208 PHE A CA 1
ATOM 1730 C C . PHE A 1 208 ? -27.434 -6.786 1.238 1.00 36.53 208 PHE A C 1
ATOM 1732 O O . PHE A 1 208 ? -28.621 -6.808 1.550 1.00 36.53 208 PHE A O 1
ATOM 1739 N N . GLU A 1 209 ? -27.008 -6.233 0.097 1.00 33.97 209 GLU A N 1
ATOM 1740 C CA . GLU A 1 209 ? -27.894 -5.628 -0.918 1.00 33.97 209 GLU A CA 1
ATOM 1741 C C . GLU A 1 209 ? -27.980 -6.421 -2.242 1.00 33.97 209 GLU A C 1
ATOM 1743 O O . GLU A 1 209 ? -28.367 -5.856 -3.263 1.00 33.97 209 GLU A O 1
ATOM 1748 N N . ASN A 1 210 ? -27.677 -7.728 -2.244 1.00 32.66 210 ASN A N 1
ATOM 1749 C CA . ASN A 1 210 ? -27.963 -8.621 -3.383 1.00 32.66 210 ASN A CA 1
ATOM 1750 C C . ASN A 1 210 ? -28.907 -9.762 -3.002 1.00 32.66 210 ASN A C 1
ATOM 1752 O O . ASN A 1 210 ? -28.566 -10.513 -2.059 1.00 32.66 210 ASN A O 1
#

Organism: NCBI:txid1385699

Sequence (210 aa):
MASSAFSPQFKKEENEKSRKIDFELIDKIVSNPETENERIFQYLNHNHNKFKIFVELIYNDVLSIYINSTDSDDLFYSDFDRQNIREMMAQAKFEGRSDFTKRLKLSDTLNLPNGKKIALPMRYSYYYGLDYGVAHGITPKLNYYLLKEGSTKLYKVEKNKRFIKNAEEIINNCPIILKDLQNNQVNIFDLPNFIEYYKDVCQTENSFEN

pLDDT: mean 70.98, std 18.62, range [32.66, 94.31]

Foldseek 3Di:
DDDDPDDDDDDDDDDDDDDDDDPVPDAWDWDPPPDPQIKIWGFFAALPDPGTDIWIFLADDQKTKIKDFPDNVCVPPLVQDNDDPVNVVVCLVVVPDDVVVVVQDPWDFDQALVRDTDIDDSSQQPVAPPQPPRVPPDRTDMWMWIDGVVDRHTQTQDQLVVSLVRVCVLPVLAVPLNVCSVVVSDTSSSVSNSVVNSCVRRVVVVVVPD

Nearest PDB structures (foldseek):
  2rsv-assembly1_A  TM=1.930E-01  e=3.515E+00  Homo sapiens

Secondary structure (DSSP, 8-state):
-PPPS--------TT---PPP-GGG---EEESTTSTT-EEEEEEEETT-SSEEEEEEEE-SSEEEEEEESSSGGGT--TT----HHHHHHHHHHS---HHHHHS-SSEEEE-TTS-EEEE-TTSTTSSS-----TTS----EEEEEEETT--EEEE---HHHHHHH-HHHHTT-HHHHHHHHTTSS-TTSHHHHHHHHHHHHTGGGGS--

Radius of gyration: 19.39 Å; Cα contacts (8 Å, |Δi|>4): 275; chains: 1; bounding box: 54×38×58 Å

Mean predicted aligned error: 11.69 Å

Solvent-accessible surface area (backbone atoms only — not comparable to full-atom values): 13041 Å² total; per-residue (Å²): 130,88,80,68,95,67,80,89,78,74,86,80,55,96,85,65,76,88,77,85,78,66,70,87,74,54,72,66,48,70,44,56,74,99,47,97,70,49,41,43,32,36,67,45,36,33,69,88,45,98,53,62,43,69,33,37,58,80,44,86,57,71,62,20,35,31,39,33,47,90,47,70,57,59,75,75,62,32,88,68,54,88,52,50,76,65,47,51,49,52,47,54,64,70,62,74,75,52,81,65,52,78,71,52,66,87,60,45,73,44,73,40,86,87,71,50,74,43,80,49,63,63,80,52,73,57,78,58,85,67,72,53,80,39,89,79,83,63,60,76,69,71,45,48,29,40,32,45,64,94,58,75,45,34,30,64,66,46,63,44,77,56,27,64,74,64,31,48,82,70,34,74,70,23,67,67,60,45,52,32,35,74,70,60,67,44,52,60,75,48,47,58,60,42,51,54,45,45,47,63,70,49,47,56,67,70,68,75,80,118